Protein AF-0000000069709602 (afdb_homodimer)

Secondary structure (DSSP, 8-state):
-EEE-HHHHHHHHTT-TTHHHHHHHHHHHTSTTT-EEE-HHHHHHHHHHHHHHS-HHHHHHHHHHHHH-TTEEEPPB-HHHHHHHHHHHHHH-BTTTB---HHHHHHHHHHHHTSS--EEEES-GGGTT-TTSEEEE-/-EEE-HHHHHHHHTT-TTHHHHHHHHHHHSSTTT-EEE-HHHHHHHHHHHHHHS-HHHHHHHHHHHHH-TTEEEPPB-HHHHHHHHHHHHHH-BTTTB---HHHHHHHHHHHHTSS--EEEES-GGGTT-TTSEEEE-

Structure (mmCIF, N/CA/C/O backbone):
data_AF-0000000069709602-model_v1
#
loop_
_entity.id
_entity.type
_entity.pdbx_description
1 polymer 'Ribonuclease VapC'
#
loop_
_atom_site.group_PDB
_atom_site.id
_atom_site.type_symbol
_atom_site.label_atom_id
_atom_site.label_alt_id
_atom_site.label_comp_id
_atom_site.label_asym_id
_atom_site.label_entity_id
_atom_site.label_seq_id
_atom_site.pdbx_PDB_ins_code
_atom_site.Cartn_x
_atom_site.Cartn_y
_atom_site.Cartn_z
_atom_site.occupancy
_atom_site.B_iso_or_equiv
_atom_site.auth_seq_id
_atom_site.auth_comp_id
_atom_site.auth_asym_id
_atom_site.auth_atom_id
_atom_site.pdbx_PDB_model_num
ATOM 1 N N . MET A 1 1 ? 13.305 -18.578 0.197 1 97.25 1 MET A N 1
ATOM 2 C CA . MET A 1 1 ? 11.914 -18.188 0.038 1 97.25 1 MET A CA 1
ATOM 3 C C . MET A 1 1 ? 11.719 -17.375 -1.242 1 97.25 1 MET A C 1
ATOM 5 O O . MET A 1 1 ? 12.664 -16.766 -1.743 1 97.25 1 MET A O 1
ATOM 9 N N . ILE A 1 2 ? 10.516 -17.484 -1.82 1 98.56 2 ILE A N 1
ATOM 10 C CA . ILE A 1 2 ? 10.258 -16.703 -3.021 1 98.56 2 ILE A CA 1
ATOM 11 C C . ILE A 1 2 ? 9.07 -15.781 -2.791 1 98.56 2 ILE A C 1
ATOM 13 O O . ILE A 1 2 ? 8.109 -16.156 -2.105 1 98.56 2 ILE A O 1
ATOM 17 N N . PHE A 1 3 ? 9.227 -14.578 -3.275 1 98.88 3 PHE A N 1
ATOM 18 C CA . PHE A 1 3 ? 8.125 -13.633 -3.217 1 98.88 3 PHE A CA 1
ATOM 19 C C . PHE A 1 3 ? 7.207 -13.797 -4.422 1 98.88 3 PHE A C 1
ATOM 21 O O . PHE A 1 3 ? 7.672 -13.828 -5.562 1 98.88 3 PHE A O 1
ATOM 28 N N . LEU A 1 4 ? 5.934 -13.906 -4.168 1 98.88 4 LEU A N 1
ATOM 29 C CA . LEU A 1 4 ? 4.934 -14.023 -5.223 1 98.88 4 LEU A CA 1
ATOM 30 C C . LEU A 1 4 ? 4.129 -12.734 -5.355 1 98.88 4 LEU A C 1
ATOM 32 O O . LEU A 1 4 ? 3.268 -12.445 -4.523 1 98.88 4 LEU A O 1
ATOM 36 N N . ASP A 1 5 ? 4.379 -12.047 -6.43 1 98.69 5 ASP A N 1
ATOM 37 C CA . ASP A 1 5 ? 3.686 -10.797 -6.734 1 98.69 5 ASP A CA 1
ATOM 38 C C . ASP A 1 5 ? 2.217 -11.047 -7.062 1 98.69 5 ASP A C 1
ATOM 40 O O . ASP A 1 5 ? 1.814 -12.188 -7.301 1 98.69 5 ASP A O 1
ATOM 44 N N . SER A 1 6 ? 1.44 -9.922 -7.035 1 98.81 6 SER A N 1
ATOM 45 C CA . SER A 1 6 ? 0.007 -10.039 -7.281 1 98.81 6 SER A CA 1
ATOM 46 C C . SER A 1 6 ? -0.274 -10.664 -8.648 1 98.81 6 SER A C 1
ATOM 48 O O . SER A 1 6 ? -1.251 -11.391 -8.812 1 98.81 6 SER A O 1
ATOM 50 N N . TRP A 1 7 ? 0.564 -10.414 -9.609 1 98.44 7 TRP A N 1
ATOM 51 C CA . TRP A 1 7 ? 0.382 -10.93 -10.961 1 98.44 7 TRP A CA 1
ATOM 52 C C . TRP A 1 7 ? 0.305 -12.453 -10.961 1 98.44 7 TRP A C 1
ATOM 54 O O . TRP A 1 7 ? -0.545 -13.047 -11.633 1 98.44 7 TRP A O 1
ATOM 64 N N . VAL A 1 8 ? 1.119 -13.117 -10.172 1 98.81 8 VAL A N 1
ATOM 65 C CA . VAL A 1 8 ? 1.18 -14.57 -10.117 1 98.81 8 VAL A CA 1
ATOM 66 C C . VAL A 1 8 ? -0.175 -15.133 -9.688 1 98.81 8 VAL A C 1
ATOM 68 O O . VAL A 1 8 ? -0.698 -16.062 -10.312 1 98.81 8 VAL A O 1
ATOM 71 N N . TRP A 1 9 ? -0.743 -14.531 -8.711 1 98.88 9 TRP A N 1
ATOM 72 C CA . TRP A 1 9 ? -2.014 -14.992 -8.156 1 98.88 9 TRP A CA 1
ATOM 73 C C . TRP A 1 9 ? -3.154 -14.734 -9.141 1 98.88 9 TRP A C 1
ATOM 75 O O . TRP A 1 9 ? -4.02 -15.594 -9.336 1 98.88 9 TRP A O 1
ATOM 85 N N . LEU A 1 10 ? -3.102 -13.57 -9.703 1 98.69 10 LEU A N 1
ATOM 86 C CA . LEU A 1 10 ? -4.16 -13.219 -10.641 1 98.69 10 LEU A CA 1
ATOM 87 C C . LEU A 1 10 ? -4.102 -14.102 -11.891 1 98.69 10 LEU A C 1
ATOM 89 O O . LEU A 1 10 ? -5.137 -14.469 -12.445 1 98.69 10 LEU A O 1
ATOM 93 N N . GLU A 1 11 ? -2.842 -14.398 -12.289 1 98.25 11 GLU A N 1
ATOM 94 C CA . GLU A 1 11 ? -2.662 -15.305 -13.422 1 98.25 11 GLU A CA 1
ATOM 95 C C . GLU A 1 11 ? -3.273 -16.672 -13.141 1 98.25 11 GLU A C 1
ATOM 97 O O . GLU A 1 11 ? -3.924 -17.266 -14.008 1 98.25 11 GLU A O 1
ATOM 102 N N . PHE A 1 12 ? -3.104 -17.141 -11.961 1 98.25 12 PHE A N 1
ATOM 103 C CA . PHE A 1 12 ? -3.633 -18.438 -11.547 1 98.25 12 PHE A CA 1
ATOM 104 C C . PHE A 1 12 ? -5.148 -18.375 -11.414 1 98.25 12 PHE A C 1
ATOM 106 O O . PHE A 1 12 ? -5.855 -19.234 -11.961 1 98.25 12 PHE A O 1
ATOM 113 N N . VAL A 1 13 ? -5.703 -17.359 -10.727 1 98.25 13 VAL A N 1
ATOM 114 C CA . VAL A 1 13 ? -7.113 -17.25 -10.375 1 98.25 13 VAL A CA 1
ATOM 115 C C . VAL A 1 13 ? -7.949 -17.078 -11.641 1 98.25 13 VAL A C 1
ATOM 117 O O . VAL A 1 13 ? -9.039 -17.656 -11.75 1 98.25 13 VAL A O 1
ATOM 120 N N . PHE A 1 14 ? -7.367 -16.344 -12.625 1 98 14 PHE A N 1
ATOM 121 C CA . PHE A 1 14 ? -8.164 -16 -13.797 1 98 14 PHE A CA 1
ATOM 122 C C . PHE A 1 14 ? -7.773 -16.875 -14.984 1 98 14 PHE A C 1
ATOM 124 O O . PHE A 1 14 ? -8.188 -16.609 -16.109 1 98 14 PHE A O 1
ATOM 131 N N . SER A 1 15 ? -6.965 -17.906 -14.766 1 96.56 15 SER A N 1
ATOM 132 C CA . SER A 1 15 ? -6.535 -18.828 -15.82 1 96.56 15 SER A CA 1
ATOM 133 C C . SER A 1 15 ? -5.953 -18.062 -17 1 96.56 15 SER A C 1
ATOM 135 O O . SER A 1 15 ? -6.395 -18.25 -18.141 1 96.56 15 SER A O 1
ATOM 137 N N . GLY A 1 16 ? -5.016 -17.219 -16.672 1 96.06 16 GLY A N 1
ATOM 138 C CA . GLY A 1 16 ? -4.348 -16.469 -17.719 1 96.06 16 GLY A CA 1
ATOM 139 C C . GLY A 1 16 ? -3.438 -17.328 -18.578 1 96.06 16 GLY A C 1
ATOM 140 O O . GLY A 1 16 ? -3.379 -18.547 -18.422 1 96.06 16 GLY A O 1
ATOM 141 N N . ASP A 1 17 ? -2.73 -16.719 -19.531 1 96.25 17 ASP A N 1
ATOM 142 C CA . ASP A 1 17 ? -1.891 -17.406 -20.516 1 96.25 17 ASP A CA 1
ATOM 143 C C . ASP A 1 17 ? -0.792 -18.219 -19.828 1 96.25 17 ASP A C 1
ATOM 145 O O . ASP A 1 17 ? -0.356 -19.25 -20.344 1 96.25 17 ASP A O 1
ATOM 149 N N . ASN A 1 18 ? -0.378 -17.75 -18.609 1 97 18 ASN A N 1
ATOM 150 C CA . ASN A 1 18 ? 0.699 -18.406 -17.875 1 97 18 ASN A CA 1
ATOM 151 C C . ASN A 1 18 ? 0.177 -19.109 -16.641 1 97 18 ASN A C 1
ATOM 153 O O . ASN A 1 18 ? 0.857 -19.156 -15.609 1 97 18 ASN A O 1
ATOM 157 N N . GLU A 1 19 ? -0.998 -19.531 -16.688 1 97.38 19 GLU A N 1
ATOM 158 C CA . GLU A 1 19 ? -1.634 -20.172 -15.539 1 97.38 19 GLU A CA 1
ATOM 159 C C . GLU A 1 19 ? -0.791 -21.328 -15.008 1 97.38 19 GLU A C 1
ATOM 161 O O . GLU A 1 19 ? -0.62 -21.469 -13.797 1 97.38 19 GLU A O 1
ATOM 166 N N . ASN A 1 20 ? -0.295 -22.172 -15.906 1 97.81 20 ASN A N 1
ATOM 167 C CA . ASN A 1 20 ? 0.473 -23.344 -15.492 1 97.81 20 ASN A CA 1
ATOM 168 C C . ASN A 1 20 ? 1.75 -22.953 -14.758 1 97.81 20 ASN A C 1
ATOM 170 O O . ASN A 1 20 ? 2.094 -23.547 -13.734 1 97.81 20 ASN A O 1
ATOM 174 N N . GLU A 1 21 ? 2.424 -22 -15.273 1 97.94 21 GLU A N 1
ATOM 175 C CA . GLU A 1 21 ? 3.633 -21.5 -14.617 1 97.94 21 GLU A CA 1
ATOM 176 C C . GLU A 1 21 ? 3.316 -20.906 -13.25 1 97.94 21 GLU A C 1
ATOM 178 O O . GLU A 1 21 ? 4.035 -21.141 -12.281 1 97.94 21 GLU A O 1
ATOM 183 N N . ALA A 1 22 ? 2.287 -20.156 -13.188 1 98.5 22 ALA A N 1
ATOM 184 C CA . ALA A 1 22 ? 1.865 -19.547 -11.922 1 98.5 22 ALA A CA 1
ATOM 185 C C . ALA A 1 22 ? 1.518 -20.609 -10.891 1 98.5 22 ALA A C 1
ATOM 187 O O . ALA A 1 22 ? 1.931 -20.531 -9.734 1 98.5 22 ALA A O 1
ATOM 188 N N . LYS A 1 23 ? 0.794 -21.609 -11.344 1 98.31 23 LYS A N 1
ATOM 189 C CA . LYS A 1 23 ? 0.4 -22.719 -10.461 1 98.31 23 LYS A CA 1
ATOM 190 C C . LYS A 1 23 ? 1.623 -23.438 -9.914 1 98.31 23 LYS A C 1
ATOM 192 O O . LYS A 1 23 ? 1.708 -23.703 -8.711 1 98.31 23 LYS A O 1
ATOM 197 N N . LEU A 1 24 ? 2.504 -23.719 -10.742 1 98.38 24 LEU A N 1
ATOM 198 C CA . LEU A 1 24 ? 3.711 -24.438 -10.336 1 98.38 24 LEU A CA 1
ATOM 199 C C . LEU A 1 24 ? 4.523 -23.609 -9.352 1 98.38 24 LEU A C 1
ATOM 201 O O . LEU A 1 24 ? 5.113 -24.156 -8.414 1 98.38 24 LEU A O 1
ATOM 205 N N . LEU A 1 25 ? 4.566 -22.328 -9.562 1 98.62 25 LEU A N 1
ATOM 206 C CA . LEU A 1 25 ? 5.285 -21.422 -8.672 1 98.62 25 LEU A CA 1
ATOM 207 C C . LEU A 1 25 ? 4.645 -21.391 -7.289 1 98.62 25 LEU A C 1
ATOM 209 O O . LEU A 1 25 ? 5.348 -21.422 -6.277 1 98.62 25 LEU A O 1
ATOM 213 N N . ILE A 1 26 ? 3.352 -21.328 -7.238 1 98.81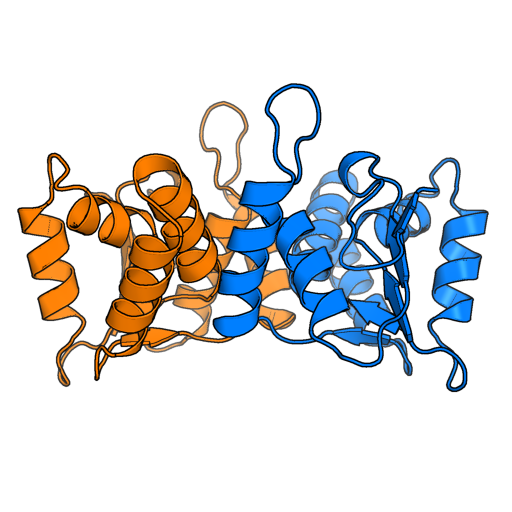 26 ILE A N 1
ATOM 214 C CA . ILE A 1 26 ? 2.611 -21.297 -5.98 1 98.81 26 ILE A CA 1
ATOM 215 C C . ILE A 1 26 ? 2.812 -22.625 -5.238 1 98.81 26 ILE A C 1
ATOM 217 O O . ILE A 1 26 ? 3.035 -22.625 -4.023 1 98.81 26 ILE A O 1
ATOM 221 N N . GLU A 1 27 ? 2.773 -23.656 -6.004 1 98.62 27 GLU A N 1
ATOM 222 C CA . GLU A 1 27 ? 3 -24.969 -5.414 1 98.62 27 GLU A CA 1
ATOM 223 C C . GLU A 1 27 ? 4.414 -25.094 -4.848 1 98.62 27 GLU A C 1
ATOM 225 O O . GLU A 1 27 ? 4.605 -25.625 -3.754 1 98.62 27 GLU A O 1
ATOM 230 N N . ARG A 1 28 ? 5.305 -24.594 -5.617 1 98.5 28 ARG A N 1
ATOM 231 C CA . ARG A 1 28 ? 6.691 -24.594 -5.168 1 98.5 28 ARG A CA 1
ATOM 232 C C . ARG A 1 28 ? 6.859 -23.766 -3.902 1 98.5 28 ARG A C 1
ATOM 234 O O . ARG A 1 28 ? 7.535 -24.188 -2.959 1 98.5 28 ARG A O 1
ATOM 241 N N . ALA A 1 29 ? 6.285 -22.625 -3.861 1 98.75 29 ALA A N 1
ATOM 242 C CA . ALA A 1 29 ? 6.367 -21.703 -2.725 1 98.75 29 ALA A CA 1
ATOM 243 C C . ALA A 1 29 ? 5.758 -22.328 -1.474 1 98.75 29 ALA A C 1
ATOM 245 O O . ALA A 1 29 ? 6.207 -22.078 -0.356 1 98.75 29 ALA A O 1
ATOM 246 N N . ASN A 1 30 ? 4.695 -23.156 -1.734 1 98.75 30 ASN A N 1
ATOM 247 C CA . ASN A 1 30 ? 3.98 -23.75 -0.607 1 98.75 30 ASN A CA 1
ATOM 248 C C . ASN A 1 30 ? 4.613 -25.062 -0.172 1 98.75 30 ASN A C 1
ATOM 250 O O . ASN A 1 30 ? 3.924 -26.078 -0.062 1 98.75 30 ASN A O 1
ATOM 254 N N . THR A 1 31 ? 5.836 -25.094 -0.015 1 98.56 31 THR A N 1
ATOM 255 C CA . THR A 1 31 ? 6.578 -26.219 0.54 1 98.56 31 THR A CA 1
ATOM 256 C C . THR A 1 31 ? 7.48 -25.766 1.684 1 98.56 31 THR A C 1
ATOM 258 O O . THR A 1 31 ? 7.941 -24.625 1.701 1 98.56 31 THR A O 1
ATOM 261 N N . ALA A 1 32 ? 7.734 -26.656 2.551 1 97.31 32 ALA A N 1
ATOM 262 C CA . ALA A 1 32 ? 8.609 -26.359 3.68 1 97.31 32 ALA A CA 1
ATOM 263 C C . ALA A 1 32 ? 10.023 -26.016 3.205 1 97.31 32 ALA A C 1
ATOM 265 O O . ALA A 1 32 ? 10.703 -25.188 3.816 1 97.31 32 ALA A O 1
ATOM 266 N N . GLY A 1 33 ? 10.422 -26.656 2.139 1 96.81 33 GLY A N 1
ATOM 267 C CA . GLY A 1 33 ? 11.766 -26.453 1.616 1 96.81 33 GLY A CA 1
ATOM 268 C C . GLY A 1 33 ? 11.969 -25.109 0.967 1 96.81 33 GLY A C 1
ATOM 269 O O . GLY A 1 33 ? 13.055 -24.531 1.049 1 96.81 33 GLY A O 1
ATOM 270 N N . GLU A 1 34 ? 11.07 -24.469 0.278 1 97.94 34 GLU A N 1
ATOM 271 C CA . GLU A 1 34 ? 11.172 -23.203 -0.429 1 97.94 34 GLU A CA 1
ATOM 272 C C . GLU A 1 34 ? 10.539 -22.062 0.376 1 97.94 34 GLU A C 1
ATOM 274 O O . GLU A 1 34 ? 11.242 -21.234 0.96 1 97.94 34 GLU A O 1
ATOM 279 N N . GLY A 1 35 ? 9.242 -22.141 0.628 1 98.5 35 GLY A N 1
ATOM 280 C CA . GLY A 1 35 ? 8.508 -21.078 1.304 1 98.5 35 GLY A CA 1
ATOM 281 C C . GLY A 1 35 ? 8.109 -19.953 0.379 1 98.5 35 GLY A C 1
ATOM 282 O O . GLY A 1 35 ? 8.805 -19.672 -0.602 1 98.5 35 GLY A O 1
ATOM 283 N N . GLY A 1 36 ? 7.035 -19.344 0.685 1 98.81 36 GLY A N 1
ATOM 284 C CA . GLY A 1 36 ? 6.551 -18.203 -0.069 1 98.81 36 GLY A CA 1
ATOM 285 C C . GLY A 1 36 ? 6.336 -16.969 0.79 1 98.81 36 GLY A C 1
ATOM 286 O O . GLY A 1 36 ? 6.129 -17.078 2 1 98.81 36 GLY A O 1
ATOM 287 N N . LEU A 1 37 ? 6.48 -15.875 0.147 1 98.88 37 LEU A N 1
ATOM 288 C CA . LEU A 1 37 ? 6.281 -14.57 0.78 1 98.88 37 LEU A CA 1
ATOM 289 C C . LEU A 1 37 ? 5.355 -13.695 -0.056 1 98.88 37 LEU A C 1
ATOM 291 O O . LEU A 1 37 ? 5.457 -13.68 -1.285 1 98.88 37 LEU A O 1
ATOM 295 N N . ILE A 1 38 ? 4.477 -13.07 0.608 1 98.94 38 ILE A N 1
ATOM 296 C CA . ILE A 1 38 ? 3.709 -11.992 -0.004 1 98.94 38 ILE A CA 1
ATOM 297 C C . ILE A 1 38 ? 3.656 -10.797 0.943 1 98.94 38 ILE A C 1
ATOM 299 O O . ILE A 1 38 ? 4.297 -10.805 1.998 1 98.94 38 ILE A O 1
ATOM 303 N N . ALA A 1 39 ? 3.029 -9.742 0.481 1 98.88 39 ALA A N 1
ATOM 304 C CA . ALA A 1 39 ? 2.713 -8.562 1.283 1 98.88 39 ALA A CA 1
ATOM 305 C C . ALA A 1 39 ? 1.208 -8.305 1.315 1 98.88 39 ALA A C 1
ATOM 307 O O . ALA A 1 39 ? 0.479 -8.75 0.423 1 98.88 39 ALA A O 1
ATOM 308 N N . PRO A 1 40 ? 0.721 -7.613 2.342 1 98.94 40 PRO A N 1
ATOM 309 C CA . PRO A 1 40 ? -0.708 -7.293 2.389 1 98.94 40 PRO A CA 1
ATOM 310 C C . PRO A 1 40 ? -1.192 -6.566 1.136 1 98.94 40 PRO A C 1
ATOM 312 O O . PRO A 1 40 ? -2.352 -6.715 0.742 1 98.94 40 PRO A O 1
ATOM 315 N N . THR A 1 41 ? -0.293 -5.852 0.468 1 98.94 41 THR A N 1
ATOM 316 C CA . THR A 1 41 ? -0.692 -5.148 -0.746 1 98.94 41 THR A CA 1
ATOM 317 C C . THR A 1 41 ? -1.012 -6.137 -1.863 1 98.94 41 THR A C 1
ATOM 319 O O . THR A 1 41 ? -1.801 -5.836 -2.762 1 98.94 41 THR A O 1
ATOM 322 N N . VAL A 1 42 ? -0.424 -7.324 -1.843 1 98.94 42 VAL A N 1
ATOM 323 C CA . VAL A 1 42 ? -0.81 -8.383 -2.773 1 98.94 42 VAL A CA 1
ATOM 324 C C . VAL A 1 42 ? -2.258 -8.789 -2.518 1 98.94 42 VAL A C 1
ATOM 326 O O . VAL A 1 42 ? -3.045 -8.93 -3.457 1 98.94 42 VAL A O 1
ATOM 329 N N . ILE A 1 43 ? -2.602 -8.898 -1.251 1 98.94 43 ILE A N 1
ATOM 330 C CA . ILE A 1 43 ? -3.957 -9.258 -0.853 1 98.94 43 ILE A CA 1
ATOM 331 C C . ILE A 1 43 ? -4.941 -8.195 -1.338 1 98.94 43 ILE A C 1
ATOM 333 O O . ILE A 1 43 ? -5.996 -8.523 -1.885 1 98.94 43 ILE A O 1
ATOM 337 N N . ALA A 1 44 ? -4.602 -6.941 -1.165 1 98.94 44 ALA A N 1
ATOM 338 C CA . ALA A 1 44 ? -5.465 -5.844 -1.602 1 98.94 44 ALA A CA 1
ATOM 339 C C . ALA A 1 44 ? -5.703 -5.902 -3.109 1 98.94 44 ALA A C 1
ATOM 341 O O . ALA A 1 44 ? -6.84 -5.797 -3.568 1 98.94 44 ALA A O 1
ATOM 342 N N . GLU A 1 45 ? -4.652 -6.09 -3.857 1 98.88 45 GLU A N 1
ATOM 343 C CA . GLU A 1 45 ? -4.73 -6.094 -5.316 1 98.88 45 GLU A CA 1
ATOM 344 C C . GLU A 1 45 ? -5.539 -7.289 -5.82 1 98.88 45 GLU A C 1
A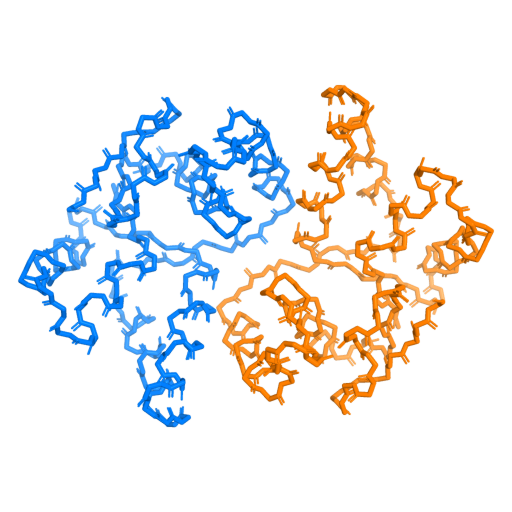TOM 346 O O . GLU A 1 45 ? -6.43 -7.133 -6.66 1 98.88 45 GLU A O 1
ATOM 351 N N . VAL A 1 46 ? -5.262 -8.453 -5.312 1 98.94 46 VAL A N 1
ATOM 352 C CA . VAL A 1 46 ? -5.938 -9.672 -5.75 1 98.94 46 VAL A CA 1
ATOM 353 C C . VAL A 1 46 ? -7.418 -9.602 -5.387 1 98.94 46 VAL A C 1
ATOM 355 O O . VAL A 1 46 ? -8.281 -9.883 -6.219 1 98.94 46 VAL A O 1
ATOM 358 N N . SER A 1 47 ? -7.691 -9.164 -4.145 1 98.94 47 SER A N 1
ATOM 359 C CA . SER A 1 47 ? -9.078 -9.055 -3.697 1 98.94 47 SER A CA 1
ATOM 360 C C . SER A 1 47 ? -9.867 -8.086 -4.574 1 98.94 47 SER A C 1
ATOM 362 O O . SER A 1 47 ? -10.984 -8.398 -4.996 1 98.94 47 SER A O 1
ATOM 364 N N . TYR A 1 48 ? -9.312 -6.973 -4.906 1 98.94 48 TYR A N 1
ATOM 365 C CA . TYR A 1 48 ? -9.969 -5.949 -5.707 1 98.94 48 TYR A CA 1
ATOM 366 C C . TYR A 1 48 ? -10.266 -6.461 -7.113 1 98.94 48 TYR A C 1
ATOM 368 O O . TYR A 1 48 ? -11.375 -6.312 -7.617 1 98.94 48 TYR A O 1
ATOM 376 N N . ARG A 1 49 ? -9.266 -7.094 -7.691 1 98.81 49 ARG A N 1
ATOM 377 C CA . ARG A 1 49 ? -9.406 -7.559 -9.07 1 98.81 49 ARG A CA 1
ATOM 378 C C . ARG A 1 49 ? -10.43 -8.68 -9.172 1 98.81 49 ARG A C 1
ATOM 380 O O . ARG A 1 49 ? -11.227 -8.719 -10.109 1 98.81 49 ARG A O 1
ATOM 387 N N . VAL A 1 50 ? -10.367 -9.578 -8.227 1 98.88 50 VAL A N 1
ATOM 388 C CA . VAL A 1 50 ? -11.328 -10.68 -8.219 1 98.88 50 VAL A CA 1
ATOM 389 C C . VAL A 1 50 ? -12.742 -10.133 -8.008 1 98.88 50 VAL A C 1
ATOM 391 O O . VAL A 1 50 ? -13.688 -10.602 -8.641 1 98.88 50 VAL A O 1
ATOM 394 N N . ARG A 1 51 ? -12.812 -9.133 -7.137 1 98.75 51 ARG A N 1
ATOM 395 C CA . ARG A 1 51 ? -14.109 -8.523 -6.891 1 98.75 51 ARG A CA 1
ATOM 396 C C . ARG A 1 51 ? -14.672 -7.895 -8.164 1 98.75 51 ARG A C 1
ATOM 398 O O . ARG A 1 51 ? -15.875 -7.973 -8.422 1 98.75 51 ARG A O 1
ATOM 405 N N . ILE A 1 52 ? -13.844 -7.246 -8.953 1 98.38 52 ILE A N 1
ATOM 406 C CA . ILE A 1 52 ? -14.234 -6.578 -10.188 1 98.38 52 ILE A CA 1
ATOM 407 C C . ILE A 1 52 ? -14.703 -7.613 -11.211 1 98.38 52 ILE A C 1
ATOM 409 O O . ILE A 1 52 ? -15.719 -7.414 -11.883 1 98.38 52 ILE A O 1
ATOM 413 N N . VAL A 1 53 ? -14.031 -8.734 -11.344 1 98.44 53 VAL A N 1
ATOM 414 C CA . VAL A 1 53 ? -14.25 -9.695 -12.414 1 98.44 53 VAL A CA 1
ATOM 415 C C . VAL A 1 53 ? -15.344 -10.68 -12.008 1 98.44 53 VAL A C 1
ATOM 417 O O . VAL A 1 53 ? -16.109 -11.148 -12.852 1 98.44 53 VAL A O 1
ATOM 420 N N . GLU A 1 54 ? -15.383 -10.992 -10.727 1 98 54 GLU A N 1
ATOM 421 C CA . GLU A 1 54 ? -16.359 -11.938 -10.203 1 98 54 GLU A CA 1
ATOM 422 C C . GLU A 1 54 ? -17.328 -11.258 -9.242 1 98 54 GLU A C 1
ATOM 424 O O . GLU A 1 54 ? -18.016 -10.312 -9.617 1 98 54 GLU A O 1
ATOM 429 N N . ASP A 1 55 ? -17.281 -11.734 -7.895 1 98.06 55 ASP A N 1
ATOM 430 C CA . ASP A 1 55 ? -18.156 -11.125 -6.895 1 98.06 55 ASP A CA 1
ATOM 431 C C . ASP A 1 55 ? -17.469 -11.078 -5.527 1 98.06 55 ASP A C 1
ATOM 433 O O . ASP A 1 55 ? -16.328 -11.492 -5.387 1 98.06 55 ASP A O 1
ATOM 437 N N . ARG A 1 56 ? -18.156 -10.469 -4.57 1 98.19 56 ARG A N 1
ATOM 438 C CA . ARG A 1 56 ? -17.609 -10.242 -3.238 1 98.19 56 ARG A CA 1
ATOM 439 C C . ARG A 1 56 ? -17.266 -11.562 -2.553 1 98.19 56 ARG A C 1
ATOM 441 O O . ARG A 1 56 ? -16.234 -11.68 -1.906 1 98.19 56 ARG A O 1
ATOM 448 N N . GLU A 1 57 ? -18.125 -12.508 -2.672 1 98.56 57 GLU A N 1
ATOM 449 C CA . GLU A 1 57 ? -17.922 -13.797 -2.016 1 98.56 57 GLU A CA 1
ATOM 450 C C . GLU A 1 57 ? -16.703 -14.531 -2.594 1 98.56 57 GLU A C 1
ATOM 452 O O . GLU A 1 57 ? -15.922 -15.117 -1.854 1 98.56 57 GLU A O 1
ATOM 457 N N . THR A 1 58 ? -16.547 -14.5 -3.916 1 98.69 58 THR A N 1
ATOM 458 C CA . THR A 1 58 ? -15.391 -15.125 -4.562 1 98.69 58 THR A CA 1
ATOM 459 C C . THR A 1 58 ? -14.102 -14.43 -4.137 1 98.69 58 THR A C 1
ATOM 461 O O . THR A 1 58 ? -13.07 -15.086 -3.945 1 98.69 58 THR A O 1
ATOM 464 N N . ALA A 1 59 ? -14.156 -13.094 -4.035 1 98.88 59 ALA A N 1
ATOM 465 C CA . ALA A 1 59 ? -12.984 -12.352 -3.57 1 98.88 59 ALA A CA 1
ATOM 466 C C . ALA A 1 59 ? -12.586 -12.781 -2.158 1 98.88 59 ALA A C 1
ATOM 468 O O . ALA A 1 59 ? -11.414 -13.031 -1.888 1 98.88 59 ALA A O 1
ATOM 469 N N . LYS A 1 60 ? -13.555 -12.883 -1.276 1 98.69 60 LYS A N 1
ATOM 470 C CA . LYS A 1 60 ? -13.312 -13.297 0.102 1 98.69 60 LYS A CA 1
ATOM 471 C C . LYS A 1 60 ? -12.727 -14.703 0.159 1 98.69 60 LYS A C 1
ATOM 473 O O . LYS A 1 60 ? -11.805 -14.969 0.93 1 98.69 60 LYS A O 1
ATOM 478 N N . GLU A 1 61 ? -13.273 -15.57 -0.628 1 98.69 61 GLU A N 1
ATOM 479 C CA . GLU A 1 61 ? -12.789 -16.953 -0.674 1 98.69 61 GLU A CA 1
ATOM 480 C C . GLU A 1 61 ? -11.367 -17.016 -1.219 1 98.69 61 GLU A C 1
ATOM 482 O O . GLU A 1 61 ? -10.562 -17.828 -0.762 1 98.69 61 GLU A O 1
ATOM 487 N N . THR A 1 62 ? -11.125 -16.234 -2.223 1 98.81 62 THR A N 1
ATOM 488 C CA . THR A 1 62 ? -9.789 -16.188 -2.805 1 98.81 62 THR A CA 1
ATOM 489 C C . THR A 1 62 ? -8.766 -15.734 -1.767 1 98.81 62 THR A C 1
ATOM 491 O O . THR A 1 62 ? -7.707 -16.359 -1.624 1 98.81 62 THR A O 1
ATOM 494 N N . VAL A 1 63 ? -9.055 -14.672 -1.031 1 98.81 63 VAL A N 1
ATOM 495 C CA . VAL A 1 63 ? -8.164 -14.164 0.005 1 98.81 63 VAL A CA 1
ATOM 496 C C . VAL A 1 63 ? -7.965 -15.227 1.085 1 98.81 63 VAL A C 1
ATOM 498 O O . VAL A 1 63 ? -6.844 -15.453 1.54 1 98.81 63 VAL A O 1
ATOM 501 N N . ARG A 1 64 ? -9.016 -15.883 1.485 1 98.62 64 ARG A N 1
ATOM 502 C CA . ARG A 1 64 ? -8.922 -16.953 2.475 1 98.62 64 ARG A CA 1
ATOM 503 C C . ARG A 1 64 ? -8.016 -18.078 1.987 1 98.62 64 ARG A C 1
ATOM 505 O O . ARG A 1 64 ? -7.188 -18.578 2.746 1 98.62 64 ARG A O 1
ATOM 512 N N . ALA A 1 65 ? -8.172 -18.484 0.791 1 98.56 65 ALA A N 1
ATOM 513 C CA . ALA A 1 65 ? -7.375 -19.547 0.209 1 98.56 65 ALA A CA 1
ATOM 514 C C . ALA A 1 65 ? -5.891 -19.203 0.216 1 98.56 65 ALA A C 1
ATOM 516 O O . ALA A 1 65 ? -5.051 -20.031 0.55 1 98.56 65 ALA A O 1
ATOM 517 N N . ILE A 1 66 ? -5.602 -17.938 -0.15 1 98.75 66 ILE A N 1
ATOM 518 C CA . ILE A 1 66 ? -4.215 -17.484 -0.166 1 98.75 66 ILE A CA 1
ATOM 519 C C . ILE A 1 66 ? -3.631 -17.562 1.242 1 98.75 66 ILE A C 1
ATOM 521 O O . ILE A 1 66 ? -2.498 -18.016 1.427 1 98.75 66 ILE A O 1
ATOM 525 N N . ARG A 1 67 ? -4.422 -17.188 2.193 1 98.06 67 ARG A N 1
ATOM 526 C CA . ARG A 1 67 ? -3.955 -17.109 3.572 1 98.06 67 ARG A CA 1
ATOM 527 C C . ARG A 1 67 ? -3.861 -18.5 4.191 1 98.06 67 ARG A C 1
ATOM 529 O O . ARG A 1 67 ? -3.211 -18.688 5.223 1 98.06 67 ARG A O 1
ATOM 536 N N . ASP A 1 68 ? -4.469 -19.469 3.576 1 97.69 68 ASP A N 1
ATOM 537 C CA . ASP A 1 68 ? -4.547 -20.812 4.133 1 97.69 68 ASP A CA 1
ATOM 538 C C . ASP A 1 68 ? -3.318 -21.641 3.742 1 97.69 68 ASP A C 1
ATOM 540 O O . ASP A 1 68 ? -3.098 -22.719 4.281 1 97.69 68 ASP A O 1
ATOM 544 N N . PHE A 1 69 ? -2.555 -21.141 2.758 1 98.5 69 PHE A N 1
ATOM 545 C CA . PHE A 1 69 ? -1.341 -21.859 2.4 1 98.5 69 PHE A CA 1
ATOM 546 C C . PHE A 1 69 ? -0.404 -21.969 3.598 1 98.5 69 PHE A C 1
ATOM 548 O O . PHE A 1 69 ? -0.102 -20.969 4.25 1 98.5 69 PHE A O 1
ATOM 555 N N . GLN A 1 70 ? 0.083 -23.047 3.82 1 98.31 70 GLN A N 1
ATOM 556 C CA . GLN A 1 70 ? 0.825 -23.375 5.035 1 98.31 70 GLN A CA 1
ATOM 557 C C . GLN A 1 70 ? 2.209 -22.734 5.02 1 98.31 70 GLN A C 1
ATOM 559 O O . GLN A 1 70 ? 2.738 -22.359 6.07 1 98.31 70 GLN A O 1
ATOM 564 N N . HIS A 1 71 ? 2.783 -22.641 3.848 1 98.56 71 HIS A N 1
ATOM 565 C CA . HIS A 1 71 ? 4.184 -22.234 3.797 1 98.56 71 HIS A CA 1
ATOM 566 C C . HIS A 1 71 ? 4.352 -20.906 3.057 1 98.56 71 HIS A C 1
ATOM 568 O O . HIS A 1 71 ? 5.453 -20.578 2.609 1 98.56 71 HIS A O 1
ATOM 574 N N . ILE A 1 72 ? 3.273 -20.188 2.855 1 98.75 72 ILE A N 1
ATOM 575 C CA . ILE A 1 72 ? 3.309 -18.844 2.291 1 98.75 72 ILE A CA 1
ATOM 576 C C . ILE A 1 72 ? 2.877 -17.828 3.346 1 98.75 72 ILE A C 1
ATOM 578 O O . ILE A 1 72 ? 1.762 -17.891 3.869 1 98.75 72 ILE A O 1
ATOM 582 N N . GLU A 1 73 ? 3.707 -16.938 3.646 1 98.19 73 GLU A N 1
ATOM 583 C CA . GLU A 1 73 ? 3.412 -15.984 4.711 1 98.19 73 GLU A CA 1
ATOM 584 C C . GLU A 1 73 ? 3.268 -14.57 4.16 1 98.19 73 GLU A C 1
ATOM 586 O O . GLU A 1 73 ? 3.902 -14.219 3.162 1 98.19 73 GLU A O 1
ATOM 591 N N . SER A 1 74 ? 2.467 -13.805 4.762 1 98.75 74 SER A N 1
ATOM 592 C CA . SER A 1 74 ? 2.318 -12.383 4.465 1 98.75 74 SER A CA 1
ATOM 593 C C . SER A 1 74 ? 3.035 -11.523 5.5 1 98.75 74 SER A C 1
ATOM 595 O O . SER A 1 74 ? 2.686 -11.547 6.684 1 98.75 74 SER A O 1
ATOM 597 N N . MET A 1 75 ? 4.008 -10.805 5.066 1 98.69 75 MET A N 1
ATOM 598 C CA . MET A 1 75 ? 4.758 -9.953 5.977 1 98.69 75 MET A CA 1
ATOM 599 C C . MET A 1 75 ? 4.074 -8.594 6.133 1 98.69 75 MET A C 1
ATOM 601 O O . MET A 1 75 ? 3.863 -7.883 5.148 1 98.69 75 MET A O 1
ATOM 605 N N . PRO A 1 76 ? 3.732 -8.211 7.383 1 98.88 76 PRO A N 1
ATOM 606 C CA . PRO A 1 76 ? 3.105 -6.902 7.594 1 98.88 76 PRO A CA 1
ATOM 607 C C . PRO A 1 76 ? 3.959 -5.746 7.078 1 98.88 76 PRO A C 1
ATOM 609 O O . PRO A 1 76 ? 5.191 -5.809 7.137 1 98.88 76 PRO A O 1
ATOM 612 N N . LEU A 1 77 ? 3.301 -4.734 6.598 1 98.94 77 LEU A N 1
ATOM 613 C CA . LEU A 1 77 ? 4 -3.531 6.164 1 98.94 77 LEU A CA 1
ATOM 614 C C . LEU A 1 77 ? 4.199 -2.568 7.332 1 98.94 77 LEU A C 1
ATOM 616 O O . LEU A 1 77 ? 3.225 -2.104 7.93 1 98.94 77 LEU A O 1
ATOM 620 N N . ILE A 1 78 ? 5.43 -2.252 7.613 1 98.88 78 ILE A N 1
ATOM 621 C CA . ILE A 1 78 ? 5.777 -1.282 8.648 1 98.88 78 ILE A CA 1
ATOM 622 C C . ILE A 1 78 ? 6.516 -0.101 8.016 1 98.88 78 ILE A C 1
ATOM 624 O O . ILE A 1 78 ? 6.84 -0.126 6.828 1 98.88 78 ILE A O 1
ATOM 628 N N . ASP A 1 79 ? 6.797 0.862 8.812 1 98.81 79 ASP A N 1
ATOM 629 C CA . ASP A 1 79 ? 7.305 2.131 8.297 1 98.81 79 ASP A CA 1
ATOM 630 C C . ASP A 1 79 ? 8.656 1.946 7.617 1 98.81 79 ASP A C 1
ATOM 632 O O . ASP A 1 79 ? 8.93 2.562 6.586 1 98.81 79 ASP A O 1
ATOM 636 N N . ASP A 1 80 ? 9.477 1.084 8.18 1 98.62 80 ASP A N 1
ATOM 637 C CA . ASP A 1 80 ? 10.812 0.899 7.625 1 98.62 80 ASP A CA 1
ATOM 638 C C . ASP A 1 80 ? 10.742 0.297 6.223 1 98.62 80 ASP A C 1
ATOM 640 O O . ASP A 1 80 ? 11.492 0.698 5.332 1 98.62 80 ASP A O 1
ATOM 644 N N . ILE A 1 81 ? 9.883 -0.604 6.039 1 98.88 81 ILE A N 1
ATOM 645 C CA . ILE A 1 81 ? 9.711 -1.214 4.727 1 98.88 81 ILE A CA 1
ATOM 646 C C . ILE A 1 81 ? 9.117 -0.192 3.758 1 98.88 81 ILE A C 1
ATOM 648 O O . ILE A 1 81 ? 9.539 -0.105 2.602 1 98.88 81 ILE A O 1
ATOM 652 N N . ALA A 1 82 ? 8.156 0.609 4.242 1 98.94 82 ALA A N 1
ATOM 653 C CA . ALA A 1 82 ? 7.5 1.623 3.42 1 98.94 82 ALA A CA 1
ATOM 654 C C . ALA A 1 82 ? 8.5 2.688 2.969 1 98.94 82 ALA A C 1
ATOM 656 O O . ALA A 1 82 ? 8.477 3.111 1.811 1 98.94 82 ALA A O 1
ATOM 657 N N . ALA A 1 83 ? 9.359 3.066 3.891 1 98.88 83 ALA A N 1
ATOM 658 C CA . ALA A 1 83 ? 10.383 4.051 3.543 1 98.88 83 ALA A CA 1
ATOM 659 C C . ALA A 1 83 ? 11.359 3.486 2.512 1 98.88 83 ALA A C 1
ATOM 661 O O . ALA A 1 83 ? 11.758 4.188 1.581 1 98.88 83 ALA A O 1
ATOM 662 N N . TYR A 1 84 ? 11.727 2.27 2.697 1 98.75 84 TYR A N 1
ATOM 663 C CA . TYR A 1 84 ? 12.617 1.634 1.733 1 98.75 84 TYR A CA 1
ATOM 664 C C . TYR A 1 84 ? 11.938 1.492 0.375 1 98.75 84 TYR A C 1
ATOM 666 O O . TYR A 1 84 ? 12.586 1.638 -0.665 1 98.75 84 TYR A O 1
ATOM 674 N N . ALA A 1 85 ? 10.656 1.21 0.362 1 98.88 85 ALA A N 1
ATOM 675 C CA . ALA A 1 85 ? 9.891 1.15 -0.882 1 98.88 85 ALA A CA 1
ATOM 676 C C . ALA A 1 85 ? 9.961 2.479 -1.63 1 98.88 85 ALA A C 1
ATOM 678 O O . ALA A 1 85 ? 10.047 2.504 -2.859 1 98.88 85 ALA A O 1
ATOM 679 N N . ALA A 1 86 ? 9.859 3.543 -0.885 1 98.88 86 ALA A N 1
ATOM 680 C CA . ALA A 1 86 ? 9.969 4.863 -1.499 1 98.88 86 ALA A CA 1
ATOM 681 C C . ALA A 1 86 ? 11.32 5.043 -2.184 1 98.88 86 ALA A C 1
ATOM 683 O O . ALA A 1 86 ? 11.398 5.602 -3.279 1 98.88 86 ALA A O 1
ATOM 684 N N . ASP A 1 87 ? 12.383 4.523 -1.567 1 98.62 87 ASP A N 1
ATOM 685 C CA . ASP A 1 87 ? 13.711 4.57 -2.156 1 98.62 87 ASP A CA 1
ATOM 686 C C . ASP A 1 87 ? 13.766 3.781 -3.461 1 98.62 87 ASP A C 1
ATOM 688 O O . ASP A 1 87 ? 14.336 4.246 -4.453 1 98.62 87 ASP A O 1
ATOM 692 N N . LEU A 1 88 ? 13.227 2.635 -3.439 1 98.69 88 LEU A N 1
ATOM 693 C CA . LEU A 1 88 ? 13.219 1.787 -4.629 1 98.69 88 LEU A CA 1
ATOM 694 C C . LEU A 1 88 ? 12.406 2.426 -5.75 1 98.69 88 LEU A C 1
ATOM 696 O O . LEU A 1 88 ? 12.812 2.391 -6.914 1 98.69 88 LEU A O 1
ATOM 700 N N . ARG A 1 89 ? 11.258 2.963 -5.383 1 98.69 89 ARG A N 1
ATOM 701 C CA . ARG A 1 89 ? 10.445 3.604 -6.414 1 98.69 89 ARG A CA 1
ATOM 702 C C . ARG A 1 89 ? 11.188 4.777 -7.043 1 98.69 89 ARG A C 1
ATOM 704 O O . ARG A 1 89 ? 11.133 4.973 -8.258 1 98.69 89 ARG A O 1
ATOM 711 N N . PHE A 1 90 ? 11.82 5.578 -6.234 1 98.56 90 PHE A N 1
ATOM 712 C CA . PHE A 1 90 ? 12.602 6.695 -6.75 1 98.56 90 PHE A CA 1
ATOM 713 C C . PHE A 1 90 ? 13.648 6.211 -7.746 1 98.56 90 PHE A C 1
ATOM 715 O O . PHE A 1 90 ? 13.852 6.836 -8.789 1 98.56 90 PHE A O 1
ATOM 722 N N . LYS A 1 91 ? 14.297 5.105 -7.402 1 98.12 91 LYS A N 1
ATOM 723 C CA . LYS A 1 91 ? 15.391 4.566 -8.203 1 98.12 91 LYS A CA 1
ATOM 724 C C . LYS A 1 91 ? 14.875 3.994 -9.523 1 98.12 91 LYS A C 1
ATOM 726 O O . LYS A 1 91 ? 15.539 4.105 -10.555 1 98.12 91 LYS A O 1
ATOM 731 N N . TYR A 1 92 ? 13.617 3.475 -9.539 1 98.19 92 TYR A N 1
ATOM 732 C CA . TYR A 1 92 ? 13.266 2.607 -10.656 1 98.19 92 TYR A CA 1
ATOM 733 C C . TYR A 1 92 ? 12.062 3.164 -11.414 1 98.19 92 TYR A C 1
ATOM 735 O O . TYR A 1 92 ? 11.758 2.711 -12.523 1 98.19 92 TYR A O 1
ATOM 743 N N . TYR A 1 93 ? 11.344 4.145 -10.859 1 97.94 93 TYR A N 1
ATOM 744 C CA . TYR A 1 93 ? 10.203 4.703 -11.578 1 97.94 93 TYR A CA 1
ATOM 745 C C . TYR A 1 93 ? 10.656 5.715 -12.617 1 97.94 93 TYR A C 1
ATOM 747 O O . TYR A 1 93 ? 11.305 6.707 -12.289 1 97.94 93 TYR A O 1
ATOM 755 N N . GLU A 1 94 ? 10.328 5.449 -13.789 1 96.44 94 GLU A N 1
ATOM 756 C CA . GLU A 1 94 ? 10.523 6.34 -14.93 1 96.44 94 GLU A CA 1
ATOM 757 C C . GLU A 1 94 ? 9.266 6.438 -15.781 1 96.44 94 GLU A C 1
ATOM 759 O O . GLU A 1 94 ? 8.961 5.531 -16.562 1 96.44 94 GLU A O 1
ATOM 764 N N . PRO A 1 95 ? 8.656 7.598 -15.656 1 94.62 95 PRO A N 1
ATOM 765 C CA . PRO A 1 95 ? 7.406 7.746 -16.406 1 94.62 95 PRO A CA 1
ATOM 766 C C . PRO A 1 95 ? 7.562 7.402 -17.891 1 94.62 95 PRO A C 1
ATOM 768 O O . PRO A 1 95 ? 8.477 7.91 -18.547 1 94.62 95 PRO A O 1
ATOM 771 N N . GLY A 1 96 ? 6.719 6.539 -18.344 1 94.94 96 GLY A N 1
ATOM 772 C CA . GLY A 1 96 ? 6.715 6.184 -19.75 1 94.94 96 GLY A CA 1
ATOM 773 C C . GLY A 1 96 ? 7.672 5.055 -20.078 1 94.94 96 GLY A C 1
ATOM 774 O O . GLY A 1 96 ? 7.605 4.473 -21.172 1 94.94 96 GLY A O 1
ATOM 775 N N . GLU A 1 97 ? 8.508 4.723 -19.297 1 94.81 97 GLU A N 1
ATOM 776 C CA . GLU A 1 97 ? 9.516 3.699 -19.547 1 94.81 97 GLU A CA 1
ATOM 777 C C . GLU A 1 97 ? 9.391 2.547 -18.54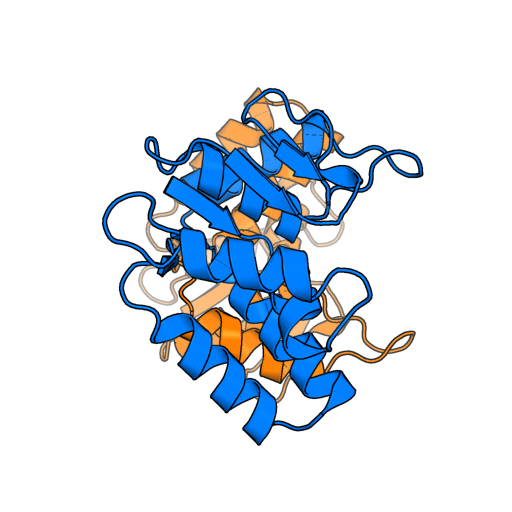7 1 94.81 97 GLU A C 1
ATOM 779 O O . GLU A 1 97 ? 9.219 1.393 -18.953 1 94.81 97 GLU A O 1
ATOM 784 N N . ARG A 1 98 ? 9.523 2.844 -17.234 1 97.06 98 ARG A N 1
ATOM 785 C CA . ARG A 1 98 ? 9.336 1.927 -16.125 1 97.06 98 ARG A CA 1
ATOM 786 C C . ARG A 1 98 ? 8.422 2.531 -15.062 1 97.06 98 ARG A C 1
ATOM 788 O O . ARG A 1 98 ? 8.828 3.439 -14.328 1 97.06 98 ARG A O 1
ATOM 795 N N . GLU A 1 99 ? 7.27 1.987 -14.93 1 96.12 99 GLU A N 1
ATOM 796 C CA . GLU A 1 99 ? 6.277 2.58 -14.039 1 96.12 99 GLU A CA 1
ATOM 797 C C . GLU A 1 99 ? 6.023 1.687 -12.828 1 96.12 99 GLU A C 1
ATOM 799 O O . GLU A 1 99 ? 4.902 1.209 -12.625 1 96.12 99 GLU A O 1
ATOM 804 N N . LEU A 1 100 ? 7.098 1.547 -12.07 1 97.56 100 LEU A N 1
ATOM 805 C CA . LEU A 1 100 ? 6.996 0.793 -10.828 1 97.56 100 LEU A CA 1
ATOM 806 C C . LEU A 1 100 ? 6.023 1.467 -9.859 1 97.56 100 LEU A C 1
ATOM 808 O O . LEU A 1 100 ? 6.363 2.475 -9.234 1 97.56 100 LEU A O 1
ATOM 812 N N . SER A 1 101 ? 4.879 0.867 -9.656 1 96.75 101 SER A N 1
ATOM 813 C CA . SER A 1 101 ? 3.832 1.442 -8.82 1 96.75 101 SER A CA 1
ATOM 814 C C . SER A 1 101 ? 4.238 1.447 -7.348 1 96.75 101 SER A C 1
ATOM 816 O O . SER A 1 101 ? 5.25 0.848 -6.977 1 96.75 101 SER A O 1
ATOM 818 N N . TYR A 1 102 ? 3.484 2.152 -6.488 1 97.56 102 TYR A N 1
ATOM 819 C CA . TYR A 1 102 ? 3.709 2.129 -5.051 1 97.56 102 TYR A CA 1
ATOM 820 C C . TYR A 1 102 ? 3.582 0.713 -4.5 1 97.56 102 TYR A C 1
ATOM 822 O O . TYR A 1 102 ? 4.414 0.273 -3.703 1 97.56 102 TYR A O 1
ATOM 830 N N . ALA A 1 103 ? 2.568 0.001 -4.957 1 98.31 103 ALA A N 1
ATOM 831 C CA . ALA A 1 103 ? 2.377 -1.372 -4.496 1 98.31 103 ALA A CA 1
ATOM 832 C C . ALA A 1 103 ? 3.545 -2.26 -4.918 1 98.31 103 ALA A C 1
ATOM 834 O O . ALA A 1 103 ? 4.062 -3.037 -4.113 1 98.31 103 ALA A O 1
ATOM 835 N N . ASP A 1 104 ? 4.012 -2.082 -6.148 1 98.44 104 ASP A N 1
ATOM 836 C CA . ASP A 1 104 ? 5.125 -2.883 -6.648 1 98.44 104 ASP A CA 1
ATOM 837 C C . ASP A 1 104 ? 6.41 -2.576 -5.883 1 98.44 104 ASP A C 1
ATOM 839 O O . ASP A 1 104 ? 7.203 -3.477 -5.609 1 98.44 104 ASP A O 1
ATOM 843 N N . ALA A 1 105 ? 6.625 -1.31 -5.586 1 98.81 105 ALA A N 1
ATOM 844 C CA . ALA A 1 105 ? 7.789 -0.924 -4.789 1 98.81 105 ALA A CA 1
ATOM 845 C C . ALA A 1 105 ? 7.742 -1.562 -3.404 1 98.81 105 ALA A C 1
ATOM 847 O O . ALA A 1 105 ? 8.766 -1.993 -2.877 1 98.81 105 ALA A O 1
ATOM 848 N N . ILE A 1 106 ? 6.594 -1.646 -2.826 1 98.94 106 ILE A N 1
ATOM 849 C CA . ILE A 1 106 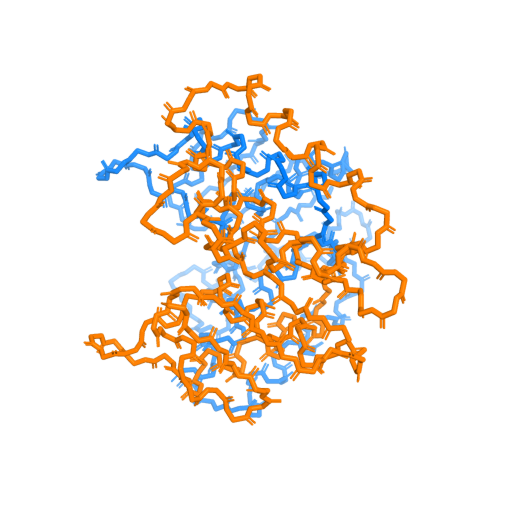? 6.414 -2.277 -1.523 1 98.94 106 ILE A CA 1
ATOM 850 C C . ILE A 1 106 ? 6.68 -3.775 -1.634 1 98.94 106 ILE A C 1
ATOM 852 O O . ILE A 1 106 ? 7.293 -4.371 -0.743 1 98.94 106 ILE A O 1
ATOM 856 N N . HIS A 1 107 ? 6.219 -4.387 -2.723 1 98.88 107 HIS A N 1
ATOM 857 C CA . HIS A 1 107 ? 6.5 -5.801 -2.938 1 98.88 107 HIS A CA 1
ATOM 858 C C . HIS A 1 107 ? 8 -6.059 -3 1 98.88 107 HIS A C 1
ATOM 860 O O . HIS A 1 107 ? 8.516 -6.941 -2.309 1 98.88 107 HIS A O 1
ATOM 866 N N . ALA A 1 108 ? 8.688 -5.242 -3.771 1 98.69 108 ALA A N 1
ATOM 867 C CA . ALA A 1 108 ? 10.133 -5.387 -3.891 1 98.69 108 ALA A CA 1
ATOM 868 C C . ALA A 1 108 ? 10.82 -5.145 -2.551 1 98.69 108 ALA A C 1
ATOM 870 O O . ALA A 1 108 ? 11.68 -5.93 -2.135 1 98.69 108 ALA A O 1
ATOM 871 N N . ALA A 1 109 ? 10.422 -4.086 -1.873 1 98.81 109 ALA A N 1
ATOM 872 C CA . ALA A 1 109 ? 11.023 -3.744 -0.585 1 98.81 109 ALA A CA 1
ATOM 873 C C . ALA A 1 109 ? 10.805 -4.859 0.434 1 98.81 109 ALA A C 1
ATOM 875 O O . ALA A 1 109 ? 11.719 -5.195 1.196 1 98.81 109 ALA A O 1
ATOM 876 N N . THR A 1 110 ? 9.602 -5.418 0.456 1 98.88 110 THR A N 1
ATOM 877 C CA . THR A 1 110 ? 9.273 -6.508 1.372 1 98.88 110 THR A CA 1
ATOM 878 C C . THR A 1 110 ? 10.164 -7.719 1.111 1 98.88 110 THR A C 1
ATOM 880 O O . THR A 1 110 ? 10.695 -8.312 2.049 1 98.88 110 THR A O 1
ATOM 883 N N . ALA A 1 111 ? 10.32 -8.031 -0.129 1 98.69 111 ALA A N 1
ATOM 884 C CA . ALA A 1 111 ? 11.156 -9.172 -0.509 1 98.69 111 ALA A CA 1
ATOM 885 C C . ALA A 1 111 ? 12.602 -8.961 -0.081 1 98.69 111 ALA A C 1
ATOM 887 O O . ALA A 1 111 ? 13.227 -9.852 0.497 1 98.69 111 ALA A O 1
ATOM 888 N N . VAL A 1 112 ? 13.164 -7.762 -0.279 1 98.06 112 VAL A N 1
ATOM 889 C CA . VAL A 1 112 ? 14.562 -7.445 0.005 1 98.06 112 VAL A CA 1
ATOM 890 C C . VAL A 1 112 ? 14.805 -7.465 1.513 1 98.06 112 VAL A C 1
ATOM 892 O O . VAL A 1 112 ? 15.805 -8.008 1.982 1 98.06 112 VAL A O 1
ATOM 895 N N . VAL A 1 113 ? 13.82 -6.934 2.27 1 97.75 113 VAL A N 1
ATOM 896 C CA . VAL A 1 113 ? 14 -6.738 3.703 1 97.75 113 VAL A CA 1
ATOM 897 C C . VAL A 1 113 ? 13.859 -8.07 4.43 1 97.75 113 VAL A C 1
ATOM 899 O O . VAL A 1 113 ? 14.453 -8.273 5.488 1 97.75 113 VAL A O 1
ATOM 902 N N . HIS A 1 114 ? 12.961 -9.102 3.994 1 95.12 114 HIS A N 1
ATOM 903 C CA . HIS A 1 114 ? 12.719 -10.391 4.637 1 95.12 114 HIS A CA 1
ATOM 904 C C . HIS A 1 114 ? 14 -11.203 4.742 1 95.12 114 HIS A C 1
ATOM 906 O O . HIS A 1 114 ? 14.148 -12.023 5.648 1 95.12 114 HIS A O 1
ATOM 912 N N . ASP A 1 115 ? 15.102 -10.883 4.496 1 86.56 115 ASP A N 1
ATOM 913 C CA . ASP A 1 115 ? 16.453 -11.422 4.574 1 86.56 115 ASP A CA 1
ATOM 914 C C . ASP A 1 115 ? 16.516 -12.828 3.975 1 86.56 115 ASP A C 1
ATOM 916 O O . ASP A 1 115 ? 17.562 -13.242 3.465 1 86.56 115 ASP A O 1
ATOM 920 N N . ASP A 1 116 ? 15.414 -13.617 3.996 1 94.88 116 ASP A N 1
ATOM 921 C CA . ASP A 1 116 ? 15.453 -14.992 3.5 1 94.88 116 ASP A CA 1
ATOM 922 C C . ASP A 1 116 ? 14.789 -15.094 2.129 1 94.88 116 ASP A C 1
ATOM 924 O O . ASP A 1 116 ? 14.625 -16.203 1.597 1 94.88 116 ASP A O 1
ATOM 928 N N . CYS A 1 117 ? 14.367 -14.039 1.604 1 97.88 117 CYS A N 1
ATOM 929 C CA . CYS A 1 117 ? 13.75 -14.055 0.281 1 97.88 117 CYS A CA 1
ATOM 930 C C . CYS A 1 117 ? 14.797 -13.883 -0.811 1 97.88 117 CYS A C 1
ATOM 932 O O . CYS A 1 117 ? 15.555 -12.906 -0.8 1 97.88 117 CYS A O 1
ATOM 934 N N . GLU A 1 118 ? 14.797 -14.727 -1.8 1 96.69 118 GLU A N 1
ATOM 935 C CA . GLU A 1 118 ? 15.891 -14.766 -2.766 1 96.69 118 GLU A CA 1
ATOM 936 C C . GLU A 1 118 ? 15.461 -14.211 -4.117 1 96.69 118 GLU A C 1
ATOM 938 O O . GLU A 1 118 ? 16.281 -13.688 -4.871 1 96.69 118 GLU A O 1
ATOM 943 N N . VAL A 1 119 ? 14.234 -14.375 -4.395 1 98.5 119 VAL A N 1
ATOM 944 C CA . VAL A 1 119 ? 13.781 -14.055 -5.742 1 98.5 119 VAL A CA 1
ATOM 945 C C . VAL A 1 119 ? 12.328 -13.578 -5.703 1 98.5 119 VAL A C 1
ATOM 947 O O . VAL A 1 119 ? 11.539 -14.062 -4.895 1 98.5 119 VAL A O 1
ATOM 950 N N . LEU A 1 120 ? 12.008 -12.57 -6.477 1 98.81 120 LEU A N 1
ATOM 951 C CA . LEU A 1 120 ? 10.648 -12.07 -6.664 1 98.81 120 LEU A CA 1
ATOM 952 C C . LEU A 1 120 ? 10.109 -12.453 -8.039 1 98.81 120 LEU A C 1
ATOM 954 O O . LEU A 1 120 ? 10.742 -12.148 -9.062 1 98.81 120 LEU A O 1
ATOM 958 N N . TYR A 1 121 ? 8.977 -13.156 -8.055 1 98.81 121 TYR A N 1
ATOM 959 C CA . TYR A 1 121 ? 8.336 -13.562 -9.297 1 98.81 121 TYR A CA 1
ATOM 960 C C . TYR A 1 121 ? 7.148 -12.664 -9.617 1 98.81 121 TYR A C 1
ATOM 962 O O . TYR A 1 121 ? 6.293 -12.422 -8.758 1 98.81 121 TYR A O 1
ATOM 970 N N . SER A 1 122 ? 7.109 -12.195 -10.82 1 98.69 122 SER A N 1
ATOM 971 C CA . SER A 1 122 ? 6.016 -11.375 -11.32 1 98.69 122 SER A CA 1
ATOM 972 C C . SER A 1 122 ? 5.867 -11.516 -12.828 1 98.69 122 SER A C 1
ATOM 974 O O . SER A 1 122 ? 6.699 -12.141 -13.484 1 98.69 122 SER A O 1
ATOM 976 N N . GLY A 1 123 ? 4.777 -11.094 -13.352 1 97.62 123 GLY A N 1
ATOM 977 C CA . GLY A 1 123 ? 4.633 -10.945 -14.797 1 97.62 123 GLY A CA 1
ATOM 978 C C . GLY A 1 123 ? 4.754 -9.508 -15.258 1 97.62 123 GLY A C 1
ATOM 979 O O . GLY A 1 123 ? 4.695 -9.234 -16.469 1 97.62 123 GLY A O 1
ATOM 980 N N . ASP A 1 124 ? 4.867 -8.617 -14.398 1 96.75 124 ASP A N 1
ATOM 981 C CA . ASP A 1 124 ? 4.988 -7.199 -14.703 1 96.75 124 ASP A CA 1
ATOM 982 C C . ASP A 1 124 ? 6.414 -6.844 -15.117 1 96.75 124 ASP A C 1
ATOM 984 O O . ASP A 1 124 ? 7.34 -6.934 -14.305 1 96.75 124 ASP A O 1
ATOM 988 N N . PRO A 1 125 ? 6.609 -6.34 -16.266 1 97.25 125 PRO A N 1
ATOM 989 C CA . PRO A 1 125 ? 7.961 -6.047 -16.75 1 97.25 125 PRO A CA 1
ATOM 990 C C . PRO A 1 125 ? 8.641 -4.938 -15.961 1 97.25 125 PRO A C 1
ATOM 992 O O . PRO A 1 125 ? 9.867 -4.777 -16.047 1 97.25 125 PRO A O 1
ATOM 995 N N . ASP A 1 126 ? 7.922 -4.176 -15.203 1 97.06 126 ASP A N 1
ATOM 996 C CA . ASP A 1 126 ? 8.5 -3.076 -14.438 1 97.06 126 ASP A CA 1
ATOM 997 C C . ASP A 1 126 ? 9.406 -3.6 -13.328 1 97.06 126 ASP A C 1
ATOM 999 O O . ASP A 1 126 ? 10.195 -2.846 -12.758 1 97.06 126 ASP A O 1
ATOM 1003 N N . PHE A 1 127 ? 9.281 -4.879 -13 1 97.81 127 PHE A N 1
ATOM 1004 C CA . PHE A 1 127 ? 10.125 -5.477 -11.977 1 97.81 127 PHE A CA 1
ATOM 1005 C C . PHE A 1 127 ? 11.477 -5.871 -12.555 1 97.81 127 PHE A C 1
ATOM 1007 O O . PHE A 1 127 ? 12.406 -6.191 -11.812 1 97.81 127 PHE A O 1
ATOM 1014 N N . ALA A 1 128 ? 11.586 -5.812 -13.859 1 95.62 128 ALA A N 1
ATOM 1015 C CA . ALA A 1 128 ? 12.812 -6.305 -14.484 1 95.62 128 ALA A CA 1
ATOM 1016 C C . ALA A 1 128 ? 14.023 -5.504 -14.008 1 95.62 128 ALA A C 1
ATOM 1018 O O . ALA A 1 128 ? 13.953 -4.281 -13.875 1 95.62 128 ALA A O 1
ATOM 1019 N N . ALA A 1 129 ? 15.055 -6.176 -13.711 1 90.94 129 ALA A N 1
ATOM 1020 C CA . ALA A 1 129 ? 16.375 -5.605 -13.43 1 90.94 129 ALA A CA 1
ATOM 1021 C C . ALA A 1 129 ? 16.328 -4.703 -12.203 1 90.94 129 ALA A C 1
ATOM 1023 O O . ALA A 1 129 ? 16.875 -3.604 -12.211 1 90.94 129 ALA A O 1
ATOM 1024 N N . VAL A 1 130 ? 15.516 -5 -11.164 1 95.69 130 VAL A N 1
ATOM 1025 C CA . VAL A 1 130 ? 15.68 -4.438 -9.828 1 95.69 130 VAL A CA 1
ATOM 1026 C C . VAL A 1 130 ? 16.938 -5.012 -9.172 1 95.69 130 VAL A C 1
ATOM 1028 O O . VAL A 1 130 ? 16.953 -6.188 -8.789 1 95.69 130 VAL A O 1
ATOM 1031 N N . ASP A 1 131 ? 17.969 -4.238 -8.93 1 97.06 131 ASP A N 1
ATOM 1032 C CA . ASP A 1 131 ? 19.312 -4.688 -8.547 1 97.06 131 ASP A CA 1
ATOM 1033 C C . ASP A 1 131 ? 19.297 -5.324 -7.156 1 97.06 131 ASP A C 1
ATOM 1035 O O . ASP A 1 131 ? 20.141 -6.172 -6.848 1 97.06 131 ASP A O 1
ATOM 1039 N N . GLU A 1 132 ? 18.375 -4.938 -6.312 1 97.75 132 GLU A N 1
ATOM 1040 C CA . GLU A 1 132 ? 18.391 -5.25 -4.887 1 97.75 132 GLU A CA 1
ATOM 1041 C C . GLU A 1 132 ? 17.938 -6.684 -4.629 1 97.75 132 GLU A C 1
ATOM 1043 O O . GLU A 1 132 ? 18.141 -7.223 -3.541 1 97.75 132 GLU A O 1
ATOM 1048 N N . ILE A 1 133 ? 17.328 -7.277 -5.734 1 97.69 133 ILE A N 1
ATOM 1049 C CA . ILE A 1 133 ? 16.844 -8.648 -5.617 1 97.69 133 ILE A CA 1
ATOM 1050 C C . ILE A 1 133 ? 16.719 -9.273 -7.008 1 97.69 133 ILE A C 1
ATOM 1052 O O . ILE A 1 133 ? 16.453 -8.57 -7.984 1 97.69 133 ILE A O 1
ATOM 1056 N N . GLU A 1 134 ? 16.953 -10.578 -7.051 1 98.06 134 GLU A N 1
ATOM 1057 C CA . GLU A 1 134 ? 16.672 -11.266 -8.305 1 98.06 134 GLU A CA 1
ATOM 1058 C C . GLU A 1 134 ? 15.188 -11.211 -8.641 1 98.06 134 GLU A C 1
ATOM 1060 O O . GLU A 1 134 ? 14.336 -11.461 -7.781 1 98.06 134 GLU A O 1
ATOM 1065 N N . THR A 1 135 ? 14.867 -10.844 -9.805 1 98.38 135 THR A N 1
ATOM 1066 C CA . THR A 1 135 ? 13.484 -10.82 -10.273 1 98.38 135 THR A CA 1
ATOM 1067 C C . THR A 1 135 ? 13.32 -11.719 -11.5 1 98.38 135 THR A C 1
ATOM 1069 O O . THR A 1 135 ? 14.203 -11.781 -12.359 1 98.38 135 THR A O 1
ATOM 1072 N N . ILE A 1 136 ? 12.281 -12.445 -11.508 1 98.19 136 ILE A N 1
ATOM 1073 C CA . ILE A 1 136 ? 11.914 -13.25 -12.664 1 98.19 136 ILE A CA 1
ATOM 1074 C C . ILE A 1 136 ? 10.57 -12.781 -13.219 1 98.19 136 ILE A C 1
ATOM 1076 O O . ILE A 1 136 ? 9.547 -12.875 -12.539 1 98.19 136 ILE A O 1
ATOM 1080 N N . VAL A 1 137 ? 10.594 -12.297 -14.398 1 96.62 137 VAL A N 1
ATOM 1081 C CA . VAL A 1 137 ? 9.383 -11.859 -15.094 1 96.62 137 VAL A CA 1
ATOM 1082 C C . VAL A 1 137 ? 8.906 -12.953 -16.031 1 96.62 137 VAL A C 1
ATOM 1084 O O . VAL A 1 137 ? 9.609 -13.32 -16.984 1 96.62 137 VAL A O 1
ATOM 1087 N N . LEU A 1 138 ? 7.738 -13.398 -15.711 1 93.94 138 LEU A N 1
ATOM 1088 C CA . LEU A 1 138 ? 7.211 -14.547 -16.438 1 93.94 138 LEU A CA 1
ATOM 1089 C C . LEU A 1 138 ? 6.703 -14.117 -17.812 1 93.94 138 LEU A C 1
ATOM 1091 O O . LEU A 1 138 ? 6.25 -12.984 -17.984 1 93.94 138 LEU A O 1
ATOM 1095 N N . MET B 1 1 ? -9.141 9.836 18.047 1 97.25 1 MET B N 1
ATOM 1096 C CA . MET B 1 1 ? -7.941 9.93 17.219 1 97.25 1 MET B CA 1
ATOM 1097 C C . MET B 1 1 ? -8.289 10.398 15.805 1 97.25 1 MET B C 1
ATOM 1099 O O . MET B 1 1 ? -9.43 10.227 15.359 1 97.25 1 MET B O 1
ATOM 1103 N N . ILE B 1 2 ? -7.324 11.094 15.18 1 98.56 2 ILE B N 1
ATOM 1104 C CA . ILE B 1 2 ? -7.586 11.516 13.805 1 98.56 2 ILE B CA 1
ATOM 1105 C C . ILE B 1 2 ? -6.531 10.93 12.875 1 98.56 2 ILE B C 1
ATOM 1107 O O . ILE B 1 2 ? -5.359 10.805 13.25 1 98.56 2 ILE B O 1
ATOM 1111 N N . PHE B 1 3 ? -7.02 10.477 11.742 1 98.88 3 PHE B N 1
ATOM 1112 C CA . PHE B 1 3 ? -6.109 9.984 10.719 1 98.88 3 PHE B CA 1
ATOM 1113 C C . PHE B 1 3 ? -5.609 11.125 9.844 1 98.88 3 PHE B C 1
ATOM 1115 O O . PHE B 1 3 ? -6.402 11.93 9.352 1 98.88 3 PHE B O 1
ATOM 1122 N N . LEU B 1 4 ? -4.324 11.211 9.672 1 98.88 4 LEU B N 1
ATOM 1123 C CA . LEU B 1 4 ? -3.705 12.227 8.828 1 98.88 4 LEU B CA 1
ATOM 1124 C C . LEU B 1 4 ? -3.189 11.609 7.531 1 98.88 4 LEU B C 1
ATOM 1126 O O . LEU B 1 4 ? -2.16 10.93 7.527 1 98.88 4 LEU B O 1
ATOM 1130 N N . ASP B 1 5 ? -3.863 11.922 6.473 1 98.69 5 ASP B N 1
ATOM 1131 C CA . ASP B 1 5 ? -3.502 11.438 5.141 1 98.69 5 ASP B CA 1
ATOM 1132 C C . ASP B 1 5 ? -2.191 12.062 4.668 1 98.69 5 ASP B C 1
ATOM 1134 O O . ASP B 1 5 ? -1.72 13.047 5.25 1 98.69 5 ASP B O 1
ATOM 1138 N N . SER B 1 6 ? -1.633 11.43 3.594 1 98.81 6 SER B N 1
ATOM 1139 C CA . SER B 1 6 ? -0.35 11.906 3.082 1 98.81 6 SER B CA 1
ATOM 1140 C C . SER B 1 6 ? -0.43 13.367 2.652 1 98.81 6 SER B C 1
ATOM 1142 O O . SER B 1 6 ? 0.541 14.109 2.787 1 98.81 6 SER B O 1
ATOM 1144 N N . TRP B 1 7 ? -1.552 13.789 2.168 1 98.44 7 TRP B N 1
ATOM 1145 C CA . TRP B 1 7 ? -1.737 15.164 1.701 1 98.44 7 TRP B CA 1
ATOM 1146 C C . TRP B 1 7 ? -1.439 16.156 2.814 1 98.44 7 TRP B C 1
ATOM 1148 O O . TRP B 1 7 ? -0.773 17.172 2.586 1 98.44 7 TRP B O 1
ATOM 1158 N N . VAL B 1 8 ? -1.845 15.883 4.023 1 98.81 8 VAL B N 1
ATOM 1159 C CA . VAL B 1 8 ? -1.668 16.781 5.16 1 98.81 8 VAL B CA 1
ATOM 1160 C C . VAL B 1 8 ? -0.18 17.031 5.398 1 98.81 8 VAL B C 1
ATOM 1162 O O . VAL B 1 8 ? 0.249 18.172 5.559 1 98.81 8 VAL B O 1
ATOM 1165 N N . TRP B 1 9 ? 0.574 15.992 5.352 1 98.81 9 TRP B N 1
ATOM 1166 C CA . TRP B 1 9 ? 2.008 16.078 5.613 1 98.81 9 TRP B CA 1
ATOM 1167 C C . TRP B 1 9 ? 2.727 16.797 4.484 1 98.81 9 TRP B C 1
ATOM 1169 O O . TRP B 1 9 ? 3.604 17.641 4.734 1 98.81 9 TRP B O 1
ATOM 1179 N N . LEU B 1 10 ? 2.316 16.469 3.307 1 98.69 10 LEU B N 1
ATOM 1180 C CA . LEU B 1 10 ? 2.959 17.094 2.156 1 98.69 10 LEU B CA 1
ATOM 1181 C C . LEU B 1 10 ? 2.641 18.594 2.1 1 98.69 10 LEU B C 1
ATOM 1183 O O . LEU B 1 10 ? 3.492 19.391 1.723 1 98.69 10 LEU B O 1
ATOM 1187 N N . GLU B 1 11 ? 1.392 18.906 2.48 1 98.25 11 GLU B N 1
ATOM 1188 C CA . GLU B 1 11 ? 1.002 20.312 2.551 1 98.25 11 GLU B CA 1
ATOM 1189 C C . GLU B 1 11 ? 1.871 21.078 3.545 1 98.25 11 GLU B C 1
ATOM 1191 O O . GLU B 1 11 ? 2.293 22.203 3.271 1 98.25 11 GLU B O 1
ATOM 1196 N N . PHE B 1 12 ? 2.139 20.469 4.633 1 98.25 12 PHE B N 1
ATOM 1197 C CA . PHE B 1 12 ? 2.955 21.078 5.676 1 98.25 12 PHE B CA 1
ATOM 1198 C C . PHE B 1 12 ? 4.41 21.172 5.234 1 98.25 12 PHE B C 1
ATOM 1200 O O . PHE B 1 12 ? 5.023 22.234 5.328 1 98.25 12 PHE B O 1
ATOM 1207 N N . VAL B 1 13 ? 4.992 20.078 4.688 1 98.25 13 VAL B N 1
ATOM 1208 C CA . VAL B 1 13 ? 6.406 19.953 4.363 1 98.25 13 VAL B CA 1
ATOM 1209 C C . VAL B 1 13 ? 6.766 20.906 3.229 1 98.25 13 VAL B C 1
ATOM 1211 O O . VAL B 1 13 ? 7.836 21.531 3.24 1 98.25 13 VAL B O 1
ATOM 1214 N N . PHE B 1 14 ? 5.805 21.078 2.293 1 98 14 PHE B N 1
ATOM 1215 C CA . PHE B 1 14 ? 6.129 21.844 1.099 1 98 14 PHE B CA 1
ATOM 1216 C C . PHE B 1 14 ? 5.516 23.25 1.171 1 98 14 PHE B C 1
ATOM 1218 O O . PHE B 1 14 ? 5.508 23.969 0.18 1 98 14 PHE B O 1
ATOM 1225 N N . SER B 1 15 ? 4.988 23.625 2.316 1 96.5 15 SER B N 1
ATOM 1226 C CA . SER B 1 15 ? 4.387 24.953 2.516 1 96.5 15 SER B CA 1
ATOM 1227 C C . SER B 1 15 ? 3.355 25.25 1.436 1 96.5 15 SER B C 1
ATOM 1229 O O . SER B 1 15 ? 3.436 26.281 0.766 1 96.5 15 SER B O 1
ATOM 1231 N N . GLY B 1 16 ? 2.453 24.312 1.32 1 96 16 GLY B N 1
ATOM 1232 C CA . GLY B 1 16 ? 1.385 24.516 0.353 1 96 16 GLY B CA 1
ATOM 1233 C C . GLY B 1 16 ? 0.384 25.562 0.77 1 96 16 GLY B C 1
ATOM 1234 O O . GLY B 1 16 ? 0.571 26.234 1.786 1 96 16 GLY B O 1
ATOM 1235 N N . ASP B 1 17 ? -0.662 25.766 -0.008 1 96.19 17 ASP B N 1
ATOM 1236 C CA . ASP B 1 17 ? -1.659 26.812 0.193 1 96.19 17 ASP B CA 1
ATOM 1237 C C . ASP B 1 17 ? -2.348 26.656 1.547 1 96.19 17 ASP B C 1
ATOM 1239 O O . ASP B 1 17 ? -2.77 27.656 2.148 1 96.19 17 ASP B O 1
ATOM 1243 N N . ASN B 1 18 ? -2.418 25.406 2.049 1 97 18 ASN B N 1
ATOM 1244 C CA . ASN B 1 18 ? -3.096 25.125 3.309 1 97 18 ASN B CA 1
ATOM 1245 C C . ASN B 1 18 ? -2.105 24.734 4.406 1 97 18 ASN B C 1
ATOM 1247 O O . ASN B 1 18 ? -2.41 23.906 5.258 1 97 18 ASN B O 1
ATOM 1251 N N . GLU B 1 19 ? -0.959 25.234 4.312 1 97.31 19 GLU B N 1
ATOM 1252 C CA . GLU B 1 19 ? 0.098 24.891 5.258 1 97.31 19 GLU B CA 1
ATOM 1253 C C . GLU B 1 19 ? -0.351 25.125 6.699 1 97.31 19 GLU B C 1
ATOM 1255 O O . GLU B 1 19 ? -0.102 24.281 7.574 1 97.31 19 GLU B O 1
ATOM 1260 N N . ASN B 1 20 ? -0.976 26.266 6.957 1 97.81 20 ASN B N 1
ATOM 1261 C CA . ASN B 1 20 ? -1.388 26.609 8.312 1 97.81 20 ASN B CA 1
ATOM 1262 C C . ASN B 1 20 ? -2.412 25.609 8.852 1 97.81 20 ASN B C 1
ATOM 1264 O O . ASN B 1 20 ? -2.32 25.188 10.008 1 97.81 20 ASN B O 1
ATOM 1268 N N . GLU B 1 21 ? -3.35 25.281 8.055 1 97.94 21 GLU B N 1
ATOM 1269 C CA . GLU B 1 21 ? -4.348 24.281 8.461 1 97.94 21 GLU B CA 1
ATOM 1270 C C . GLU B 1 21 ? -3.705 22.922 8.711 1 97.94 21 GLU B C 1
ATOM 1272 O O . GLU B 1 21 ? -4.031 22.25 9.695 1 97.94 21 GLU B O 1
ATOM 1277 N N . ALA B 1 22 ? -2.838 22.547 7.875 1 98.5 22 ALA B N 1
ATOM 1278 C CA . ALA B 1 22 ? -2.135 21.266 8.031 1 98.5 22 ALA B CA 1
ATOM 1279 C C . ALA B 1 22 ? -1.321 21.25 9.32 1 98.5 22 ALA B C 1
ATOM 1281 O O . ALA B 1 22 ? -1.353 20.266 10.062 1 98.5 22 ALA B O 1
ATOM 1282 N N . LYS B 1 23 ? -0.636 22.344 9.578 1 98.31 23 LYS B N 1
ATOM 1283 C CA . LYS B 1 23 ? 0.176 22.469 10.781 1 98.31 23 LYS B CA 1
ATOM 1284 C C . LYS B 1 23 ? -0.686 22.344 12.039 1 98.31 23 LYS B C 1
ATOM 1286 O O . LYS B 1 23 ? -0.346 21.609 12.961 1 98.31 23 LYS B O 1
ATOM 1291 N N . LEU B 1 24 ? -1.727 23.016 12.031 1 98.38 24 LEU B N 1
ATOM 1292 C CA . LEU B 1 24 ? -2.619 23 13.188 1 98.38 24 LEU B CA 1
ATOM 1293 C C . LEU B 1 24 ? -3.193 21.609 13.406 1 98.38 24 LEU B C 1
ATOM 1295 O O . LEU B 1 24 ? -3.365 21.172 14.555 1 98.38 24 LEU B O 1
ATOM 1299 N N . LEU B 1 25 ? -3.494 20.922 12.344 1 98.62 25 LEU B N 1
ATOM 1300 C CA . LEU B 1 25 ? -4.023 19.578 12.422 1 98.62 25 LEU B CA 1
ATOM 1301 C C . LEU B 1 25 ? -2.99 18.609 13.008 1 98.62 25 LEU B C 1
ATOM 1303 O O . LEU B 1 25 ? -3.324 17.781 13.844 1 98.62 25 LEU B O 1
ATOM 1307 N N . ILE B 1 26 ? -1.78 18.719 12.578 1 98.81 26 ILE B N 1
ATOM 1308 C CA . ILE B 1 26 ? -0.695 17.875 13.062 1 98.81 26 ILE B CA 1
ATOM 1309 C C . ILE B 1 26 ? -0.449 18.141 14.539 1 98.81 26 ILE B C 1
ATOM 1311 O O . ILE B 1 26 ? -0.27 17.219 15.328 1 98.81 26 ILE B O 1
ATOM 1315 N N . GLU B 1 27 ? -0.492 19.406 14.859 1 98.62 27 GLU B N 1
ATOM 1316 C CA . GLU B 1 27 ? -0.318 19.781 16.25 1 98.62 27 GLU B CA 1
ATOM 1317 C C . GLU B 1 27 ? -1.443 19.219 17.125 1 98.62 27 GLU B C 1
ATOM 1319 O O . GLU B 1 27 ? -1.196 18.719 18.219 1 98.62 27 GLU B O 1
ATOM 1324 N N . ARG B 1 28 ? -2.596 19.344 16.578 1 98.5 28 ARG B N 1
ATOM 1325 C CA . ARG B 1 28 ? -3.754 18.797 17.281 1 98.5 28 ARG B CA 1
ATOM 1326 C C . ARG B 1 28 ? -3.637 17.297 17.453 1 98.5 28 ARG B C 1
ATOM 1328 O O . ARG B 1 28 ? -3.912 16.766 18.531 1 98.5 28 ARG B O 1
ATOM 1335 N N . ALA B 1 29 ? -3.258 16.609 16.438 1 98.75 29 ALA B N 1
ATOM 1336 C CA . ALA B 1 29 ? -3.109 15.148 16.453 1 98.75 29 ALA B CA 1
ATOM 1337 C C . ALA B 1 29 ? -2.047 14.719 17.469 1 98.75 29 ALA B C 1
ATOM 1339 O O . ALA B 1 29 ? -2.156 13.648 18.062 1 98.75 29 ALA B O 1
ATOM 1340 N N . ASN B 1 30 ? -1.014 15.602 17.594 1 98.75 30 ASN B N 1
ATOM 1341 C CA . ASN B 1 30 ? 0.102 15.25 18.469 1 98.75 30 ASN B CA 1
ATOM 1342 C C . ASN B 1 30 ? -0.153 15.688 19.906 1 98.75 30 ASN B C 1
ATOM 1344 O O . ASN B 1 30 ? 0.681 16.375 20.5 1 98.75 30 ASN B O 1
ATOM 1348 N N . THR B 1 31 ? -1.242 15.414 20.406 1 98.5 31 THR B N 1
ATOM 1349 C CA . THR B 1 31 ? -1.59 15.625 21.812 1 98.5 31 THR B CA 1
ATOM 1350 C C . THR B 1 31 ? -2.139 14.344 22.438 1 98.5 31 THR B C 1
ATOM 1352 O O . THR B 1 31 ? -2.729 13.516 21.734 1 98.5 31 THR B O 1
ATOM 1355 N N . ALA B 1 32 ? -1.972 14.258 23.688 1 97.31 32 ALA B N 1
ATOM 1356 C CA . ALA B 1 32 ? -2.477 13.086 24.406 1 97.31 32 ALA B CA 1
ATOM 1357 C C . ALA B 1 32 ? -3.996 13 24.312 1 97.31 32 ALA B C 1
ATOM 1359 O O . ALA B 1 32 ? -4.562 11.906 24.281 1 97.31 32 ALA B O 1
ATOM 1360 N N . GLY B 1 33 ? -4.625 14.133 24.281 1 96.69 33 GLY B N 1
ATOM 1361 C CA . GLY B 1 33 ? -6.078 14.195 24.266 1 96.69 33 GLY B CA 1
ATOM 1362 C C . GLY B 1 33 ? -6.676 13.766 22.938 1 96.69 33 GLY B C 1
ATOM 1363 O O . GLY B 1 33 ? -7.746 13.156 22.906 1 96.69 33 GLY B O 1
ATOM 1364 N N . GLU B 1 34 ? -6.148 14 21.766 1 97.88 34 GLU B N 1
ATOM 1365 C CA . GLU B 1 34 ? -6.66 13.688 20.438 1 97.88 34 GLU B CA 1
ATOM 1366 C C . GLU B 1 34 ? -5.977 12.445 19.875 1 97.88 34 GLU B C 1
ATOM 1368 O O . GLU B 1 34 ? -6.57 11.367 19.812 1 97.88 34 GLU B O 1
ATOM 1373 N N . GLY B 1 35 ? -4.68 12.508 19.672 1 98.44 35 GLY B N 1
ATOM 1374 C CA . GLY B 1 35 ? -3.934 11.422 19.047 1 98.44 35 GLY B CA 1
ATOM 1375 C C . GLY B 1 35 ? -4.02 11.43 17.531 1 98.44 35 GLY B C 1
ATOM 1376 O O . GLY B 1 35 ? -5.02 11.875 16.969 1 98.44 35 GLY B O 1
ATOM 1377 N N . GLY B 1 36 ? -3.008 10.969 16.906 1 98.81 36 GLY B N 1
ATOM 1378 C CA . GLY B 1 36 ? -2.965 10.859 15.461 1 98.81 36 GLY B CA 1
ATOM 1379 C C . GLY B 1 36 ? -2.674 9.445 14.984 1 98.81 36 GLY B C 1
ATOM 1380 O O . GLY B 1 36 ? -2.08 8.648 15.711 1 98.81 36 GLY B O 1
ATOM 1381 N N . LEU B 1 37 ? -3.176 9.188 13.844 1 98.88 37 LEU B N 1
ATOM 1382 C CA . LEU B 1 37 ? -2.982 7.902 13.188 1 98.88 37 LEU B CA 1
ATOM 1383 C C . LEU B 1 37 ? -2.512 8.094 11.75 1 98.88 37 LEU B C 1
ATOM 1385 O O . LEU B 1 37 ? -3 8.977 11.039 1 98.88 37 LEU B O 1
ATOM 1389 N N . ILE B 1 38 ? -1.566 7.324 11.391 1 98.94 38 ILE B N 1
ATOM 1390 C CA . ILE B 1 38 ? -1.202 7.188 9.984 1 98.94 38 ILE B CA 1
ATOM 1391 C C . ILE B 1 38 ? -1.029 5.711 9.641 1 98.94 38 ILE B C 1
ATOM 1393 O O . ILE B 1 38 ? -1.282 4.836 10.469 1 98.94 38 ILE B O 1
ATOM 1397 N N . ALA B 1 39 ? -0.755 5.457 8.383 1 98.88 39 ALA B N 1
ATOM 1398 C CA . ALA B 1 39 ? -0.375 4.141 7.879 1 98.88 39 ALA B CA 1
ATOM 1399 C C . ALA B 1 39 ? 1.006 4.176 7.23 1 98.88 39 ALA B C 1
ATOM 1401 O O . ALA B 1 39 ? 1.466 5.238 6.797 1 98.88 39 ALA B O 1
ATOM 1402 N N . PRO B 1 40 ? 1.688 3.035 7.156 1 98.94 40 PRO B N 1
ATOM 1403 C CA . PRO B 1 40 ? 2.99 3.004 6.488 1 98.94 40 PRO B CA 1
ATOM 1404 C C . PRO B 1 40 ? 2.932 3.531 5.059 1 98.94 40 PRO B C 1
ATOM 1406 O O . PRO B 1 40 ? 3.91 4.098 4.562 1 98.94 40 PRO B O 1
ATOM 1409 N N . THR B 1 41 ? 1.771 3.426 4.426 1 98.94 41 THR B N 1
ATOM 1410 C CA . THR B 1 41 ? 1.65 3.926 3.062 1 98.94 41 THR B CA 1
ATOM 1411 C C . THR B 1 41 ? 1.734 5.449 3.033 1 98.94 41 THR B C 1
ATOM 1413 O O . THR B 1 41 ? 2.137 6.035 2.027 1 98.94 41 THR B O 1
ATOM 1416 N N . VAL B 1 42 ? 1.377 6.125 4.117 1 98.94 42 VAL B N 1
ATOM 1417 C CA . VAL B 1 42 ? 1.596 7.562 4.234 1 98.94 42 VAL B CA 1
ATOM 1418 C C . VAL B 1 42 ? 3.094 7.859 4.223 1 98.94 42 VAL B C 1
ATOM 1420 O O . VAL B 1 42 ? 3.549 8.766 3.521 1 98.94 42 VAL B O 1
ATOM 1423 N N . ILE B 1 43 ? 3.842 7.043 4.938 1 98.94 43 ILE B N 1
ATOM 1424 C CA . ILE B 1 43 ? 5.293 7.188 5.008 1 98.94 43 ILE B CA 1
ATOM 1425 C C . ILE B 1 43 ? 5.898 7 3.617 1 98.94 43 ILE B C 1
ATOM 1427 O O . ILE B 1 43 ? 6.758 7.773 3.197 1 98.94 43 ILE B O 1
ATOM 1431 N N . ALA B 1 44 ? 5.445 5.996 2.889 1 98.94 44 ALA B N 1
ATOM 1432 C CA . ALA B 1 44 ? 5.949 5.738 1.543 1 98.94 44 ALA B CA 1
ATOM 1433 C C . ALA B 1 44 ? 5.695 6.93 0.623 1 98.94 44 ALA B C 1
ATOM 1435 O O . ALA B 1 44 ? 6.598 7.371 -0.092 1 98.94 44 ALA B O 1
ATOM 1436 N N . GLU B 1 45 ? 4.504 7.461 0.664 1 98.88 45 GLU B N 1
ATOM 1437 C CA . GLU B 1 45 ? 4.117 8.562 -0.212 1 98.88 45 GLU B CA 1
ATOM 1438 C C . GLU B 1 45 ? 4.895 9.836 0.122 1 98.88 45 GLU B C 1
ATOM 1440 O O . GLU B 1 45 ? 5.441 10.484 -0.771 1 98.88 45 GLU B O 1
ATOM 1445 N N . VAL B 1 46 ? 4.969 10.164 1.38 1 98.94 46 VAL B N 1
ATOM 1446 C CA . VAL B 1 46 ? 5.641 11.391 1.812 1 98.94 46 VAL B CA 1
ATOM 1447 C C . VAL B 1 46 ? 7.133 11.297 1.505 1 98.94 46 VAL B C 1
ATOM 1449 O O . VAL B 1 46 ? 7.723 12.234 0.957 1 98.94 46 VAL B O 1
ATOM 1452 N N . SER B 1 47 ? 7.715 10.125 1.819 1 98.94 47 SER B N 1
ATOM 1453 C CA . SER B 1 47 ? 9.133 9.93 1.562 1 98.94 47 SER B CA 1
ATOM 1454 C C . SER B 1 47 ? 9.453 10.078 0.077 1 98.94 47 SER B C 1
ATOM 1456 O O . SER B 1 47 ? 10.414 10.758 -0.296 1 98.94 47 SER B O 1
ATOM 1458 N N . TYR B 1 48 ? 8.664 9.516 -0.773 1 98.94 48 TYR B N 1
ATOM 1459 C CA . TYR B 1 48 ? 8.883 9.555 -2.215 1 98.94 48 TYR B CA 1
ATOM 1460 C C . TYR B 1 48 ? 8.781 10.977 -2.75 1 98.94 48 TYR B C 1
ATOM 1462 O O . TYR B 1 48 ? 9.648 11.422 -3.508 1 98.94 48 TYR B O 1
ATOM 1470 N N . ARG B 1 49 ? 7.754 11.664 -2.299 1 98.81 49 ARG B N 1
ATOM 1471 C CA . ARG B 1 49 ? 7.516 13.008 -2.805 1 98.81 49 ARG B CA 1
ATOM 1472 C C . ARG B 1 49 ? 8.617 13.969 -2.355 1 98.81 49 ARG B C 1
ATOM 1474 O O . ARG B 1 49 ? 9.07 14.805 -3.135 1 98.81 49 ARG B O 1
ATOM 1481 N N . VAL B 1 50 ? 9 13.836 -1.117 1 98.88 50 VAL B N 1
ATOM 1482 C CA . VAL B 1 50 ? 10.062 14.688 -0.601 1 98.88 50 VAL B CA 1
ATOM 1483 C C . VAL B 1 50 ? 11.375 14.383 -1.329 1 98.88 50 VAL B C 1
ATOM 1485 O O . VAL B 1 50 ? 12.133 15.297 -1.656 1 98.88 50 VAL B O 1
ATOM 1488 N N . ARG B 1 51 ? 11.57 13.094 -1.584 1 98.75 51 ARG B N 1
ATOM 1489 C CA . ARG B 1 51 ? 12.773 12.703 -2.311 1 98.75 51 ARG B CA 1
ATOM 1490 C C . ARG B 1 51 ? 12.797 13.32 -3.705 1 98.75 51 ARG B C 1
ATOM 1492 O O . ARG B 1 51 ? 13.852 13.742 -4.184 1 98.75 51 ARG B O 1
ATOM 1499 N N . ILE B 1 52 ? 11.68 13.375 -4.395 1 98.38 52 ILE B N 1
ATOM 1500 C CA . ILE B 1 52 ? 11.555 13.914 -5.742 1 98.38 52 ILE B CA 1
ATOM 1501 C C . ILE B 1 52 ? 11.828 15.414 -5.723 1 98.38 52 ILE B C 1
ATOM 1503 O O . ILE B 1 52 ? 12.531 15.938 -6.594 1 98.38 52 ILE B O 1
ATOM 1507 N N . VAL B 1 53 ? 11.312 16.141 -4.754 1 98.38 53 VAL B N 1
ATOM 1508 C CA . VAL B 1 53 ? 11.32 17.594 -4.734 1 98.38 53 VAL B CA 1
ATOM 1509 C C . VAL B 1 53 ? 12.625 18.109 -4.113 1 98.38 53 VAL B C 1
ATOM 1511 O O . VAL B 1 53 ? 13.141 19.156 -4.504 1 98.38 53 VAL B O 1
ATOM 1514 N N . GLU B 1 54 ? 13.109 17.359 -3.143 1 98 54 GLU B N 1
ATOM 1515 C CA . GLU B 1 54 ? 14.336 17.734 -2.438 1 98 54 GLU B CA 1
ATOM 1516 C C . GLU B 1 54 ? 15.445 16.719 -2.686 1 98 54 GLU B C 1
ATOM 1518 O O . GLU B 1 54 ? 15.828 16.484 -3.834 1 98 54 GLU B O 1
ATOM 1523 N N . ASP B 1 55 ? 15.906 16.031 -1.528 1 98.06 55 ASP B N 1
ATOM 1524 C CA . ASP B 1 55 ? 16.938 15.016 -1.669 1 98.06 55 ASP B CA 1
ATOM 1525 C C . ASP B 1 55 ? 16.734 13.859 -0.687 1 98.06 55 ASP B C 1
ATOM 1527 O O . ASP B 1 55 ? 15.758 13.859 0.073 1 98.06 55 ASP B O 1
ATOM 1531 N N . ARG B 1 56 ? 17.578 12.852 -0.788 1 98.19 56 ARG B N 1
ATOM 1532 C CA . ARG B 1 56 ? 17.453 11.625 -0.001 1 98.19 56 ARG B CA 1
ATOM 1533 C C . ARG B 1 56 ? 17.547 11.922 1.491 1 98.19 56 ARG B C 1
ATOM 1535 O O . ARG B 1 56 ? 16.797 11.367 2.291 1 98.19 56 ARG B O 1
ATOM 1542 N N . GLU B 1 57 ? 18.453 12.758 1.854 1 98.5 57 GLU B N 1
ATOM 1543 C CA . GLU B 1 57 ? 18.672 13.078 3.264 1 98.5 57 GLU B CA 1
ATOM 1544 C C . GLU B 1 57 ? 17.469 13.805 3.85 1 98.5 57 GLU B C 1
ATOM 1546 O O . GLU B 1 57 ? 17.047 13.516 4.973 1 98.5 57 GLU B O 1
ATOM 1551 N N . THR B 1 58 ? 16.891 14.75 3.105 1 98.69 58 THR B N 1
ATOM 1552 C CA . THR B 1 58 ? 15.695 15.461 3.555 1 98.69 58 THR B CA 1
ATOM 1553 C C . THR B 1 58 ? 14.516 14.5 3.701 1 98.69 58 THR B C 1
ATOM 1555 O O . THR B 1 58 ? 13.719 14.625 4.633 1 98.69 58 THR B O 1
ATOM 1558 N N . ALA B 1 59 ? 14.398 13.57 2.754 1 98.88 59 ALA B N 1
ATOM 1559 C CA . ALA B 1 59 ? 13.344 12.562 2.844 1 98.88 59 ALA B CA 1
ATOM 1560 C C . ALA B 1 59 ? 13.484 11.727 4.113 1 98.88 59 ALA B C 1
ATOM 1562 O O . ALA B 1 59 ? 12.508 11.516 4.836 1 98.88 59 ALA B O 1
ATOM 1563 N N . LYS B 1 60 ? 14.688 11.273 4.406 1 98.69 60 LYS B N 1
ATOM 1564 C CA . LYS B 1 60 ? 14.961 10.484 5.602 1 98.69 60 LYS B CA 1
ATOM 1565 C C . LYS B 1 60 ? 14.641 11.273 6.867 1 98.69 60 LYS B C 1
ATOM 1567 O O . LYS B 1 60 ? 14.062 10.734 7.812 1 98.69 60 LYS B O 1
ATOM 1572 N N . GLU B 1 61 ? 15.016 12.508 6.887 1 98.62 61 GLU B N 1
ATOM 1573 C CA . GLU B 1 61 ? 14.758 13.367 8.039 1 98.62 61 GLU B CA 1
ATOM 1574 C C . GLU B 1 61 ? 13.266 13.609 8.227 1 98.62 61 GLU B C 1
ATOM 1576 O O . GLU B 1 61 ? 12.773 13.68 9.352 1 98.62 61 GLU B O 1
ATOM 1581 N N . THR B 1 62 ? 12.617 13.797 7.121 1 98.81 62 THR B N 1
ATOM 1582 C CA . THR B 1 62 ? 11.172 14 7.168 1 98.81 62 THR B CA 1
ATOM 1583 C C . THR B 1 62 ? 10.477 12.781 7.773 1 98.81 62 THR B C 1
ATOM 1585 O O . THR B 1 62 ? 9.625 12.922 8.656 1 98.81 62 THR B O 1
ATOM 1588 N N . VAL B 1 63 ? 10.812 11.594 7.32 1 98.81 63 VAL B N 1
ATOM 1589 C CA . VAL B 1 63 ? 10.234 10.359 7.832 1 98.81 63 VAL B CA 1
ATOM 1590 C C . VAL B 1 63 ? 10.555 10.211 9.32 1 98.81 63 VAL B C 1
ATOM 1592 O O . VAL B 1 63 ? 9.68 9.859 10.117 1 98.81 63 VAL B O 1
ATOM 1595 N N . ARG B 1 64 ? 11.766 10.5 9.711 1 98.62 64 ARG B N 1
ATOM 1596 C CA . ARG B 1 64 ? 12.156 10.453 11.117 1 98.62 64 ARG B CA 1
ATOM 1597 C C . ARG B 1 64 ? 11.32 11.406 11.961 1 98.62 64 ARG B C 1
ATOM 1599 O O . ARG B 1 64 ? 10.859 11.055 13.047 1 98.62 64 ARG B O 1
ATOM 1606 N N . ALA B 1 65 ? 11.141 12.586 11.5 1 98.56 65 ALA B N 1
ATOM 1607 C CA . ALA B 1 65 ? 10.367 13.602 12.211 1 98.56 65 ALA B CA 1
ATOM 1608 C C . ALA B 1 65 ? 8.922 13.141 12.422 1 98.56 65 ALA B C 1
ATOM 1610 O O . ALA B 1 65 ? 8.367 13.312 13.508 1 98.56 65 ALA B O 1
ATOM 1611 N N . ILE B 1 66 ? 8.352 12.555 11.367 1 98.75 66 ILE B N 1
ATOM 1612 C CA . ILE B 1 66 ? 6.977 12.07 11.461 1 98.75 66 ILE B CA 1
ATOM 1613 C C . ILE B 1 66 ? 6.891 10.984 12.531 1 98.75 66 ILE B C 1
ATOM 1615 O O . ILE B 1 66 ? 5.953 10.977 13.336 1 98.75 66 ILE B O 1
ATOM 1619 N N . ARG B 1 67 ? 7.879 10.148 12.547 1 98.06 67 ARG B N 1
ATOM 1620 C CA . ARG B 1 67 ? 7.871 9.008 13.453 1 98.06 67 ARG B CA 1
ATOM 1621 C C . ARG B 1 67 ? 8.195 9.438 14.883 1 98.06 67 ARG B C 1
ATOM 1623 O O . ARG B 1 67 ? 7.938 8.688 15.836 1 98.06 67 ARG B O 1
ATOM 1630 N N . ASP B 1 68 ? 8.711 10.609 15.055 1 97.69 68 ASP B N 1
ATOM 1631 C CA . ASP B 1 68 ? 9.156 11.078 16.359 1 97.69 68 ASP B CA 1
ATOM 1632 C C . ASP B 1 68 ? 8.008 11.727 17.141 1 97.69 68 ASP B C 1
ATOM 1634 O O . ASP B 1 68 ? 8.141 12 18.328 1 97.69 68 ASP B O 1
ATOM 1638 N N . PHE B 1 69 ? 6.902 12.016 16.422 1 98.44 69 PHE B N 1
ATOM 1639 C CA . PHE B 1 69 ? 5.762 12.578 17.141 1 98.44 69 PHE B CA 1
ATOM 1640 C C . PHE B 1 69 ? 5.281 11.617 18.219 1 98.44 69 PHE B C 1
ATOM 1642 O O . PHE B 1 69 ? 5.07 10.43 17.953 1 98.44 69 PHE B O 1
ATOM 1649 N N . GLN B 1 70 ? 5.047 12.094 19.312 1 98.31 70 GLN B N 1
ATOM 1650 C CA . GLN B 1 70 ? 4.789 11.289 20.5 1 98.31 70 GLN B CA 1
ATOM 1651 C C . GLN B 1 70 ? 3.393 10.672 20.453 1 98.31 70 GLN B C 1
ATOM 1653 O O . GLN B 1 70 ? 3.178 9.57 20.969 1 98.31 70 GLN B O 1
ATOM 1658 N N . HIS B 1 71 ? 2.469 11.398 19.875 1 98.5 71 HIS B N 1
ATOM 1659 C CA . HIS B 1 71 ? 1.081 10.961 19.984 1 98.5 7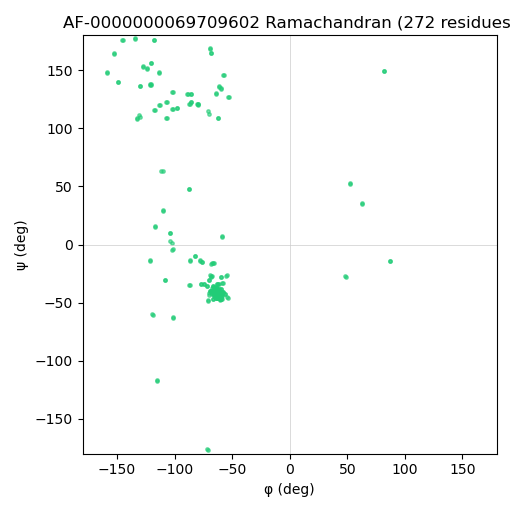1 HIS B CA 1
ATOM 1660 C C . HIS B 1 71 ? 0.49 10.625 18.625 1 98.5 71 HIS B C 1
ATOM 1662 O O . HIS B 1 71 ? -0.732 10.578 18.469 1 98.5 71 HIS B O 1
ATOM 1668 N N . ILE B 1 72 ? 1.326 10.453 17.625 1 98.75 72 ILE B N 1
ATOM 1669 C CA . ILE B 1 72 ? 0.912 9.992 16.297 1 98.75 72 ILE B CA 1
ATOM 1670 C C . ILE B 1 72 ? 1.5 8.617 16.031 1 98.75 72 ILE B C 1
ATOM 1672 O O . ILE B 1 72 ? 2.721 8.438 16.031 1 98.75 72 ILE B O 1
ATOM 1676 N N . GLU B 1 73 ? 0.681 7.688 15.812 1 98.19 73 GLU B N 1
ATOM 1677 C CA . GLU B 1 73 ? 1.153 6.316 15.633 1 98.19 73 GLU B CA 1
ATOM 1678 C C . GLU B 1 73 ? 0.904 5.824 14.211 1 98.19 73 GLU B C 1
ATOM 1680 O O . GLU B 1 73 ? -0.058 6.242 13.562 1 98.19 73 GLU B O 1
ATOM 1685 N N . SER B 1 74 ? 1.742 5.004 13.742 1 98.75 74 SER B N 1
ATOM 1686 C CA . SER B 1 74 ? 1.581 4.32 12.461 1 98.75 74 SER B CA 1
ATOM 1687 C C . SER B 1 74 ? 1.107 2.885 12.656 1 98.75 74 SER B C 1
ATOM 1689 O O . SER B 1 74 ? 1.812 2.068 13.25 1 98.75 74 SER B O 1
ATOM 1691 N N . MET B 1 75 ? -0.052 2.604 12.172 1 98.69 75 MET B N 1
ATOM 1692 C CA . MET B 1 75 ? -0.597 1.256 12.305 1 98.69 75 MET B CA 1
ATOM 1693 C C . MET B 1 75 ? -0.115 0.359 11.164 1 98.69 75 MET B C 1
ATOM 1695 O O . MET B 1 75 ? -0.341 0.661 9.992 1 98.69 75 MET B O 1
ATOM 1699 N N . PRO B 1 76 ? 0.542 -0.774 11.5 1 98.88 76 PRO B N 1
ATOM 1700 C CA . PRO B 1 76 ? 1.003 -1.685 10.453 1 98.88 76 PRO B CA 1
ATOM 1701 C C . PRO B 1 76 ? -0.133 -2.178 9.555 1 98.88 76 PRO B C 1
ATOM 1703 O O . PRO B 1 76 ? -1.257 -2.369 10.031 1 98.88 76 PRO B O 1
ATOM 1706 N N . LEU B 1 77 ? 0.188 -2.377 8.312 1 98.94 77 LEU B N 1
ATOM 1707 C CA . LEU B 1 77 ? -0.782 -2.945 7.379 1 98.94 77 LEU B CA 1
ATOM 1708 C C . LEU B 1 77 ? -0.738 -4.469 7.414 1 98.94 77 LEU B C 1
ATOM 1710 O O . LEU B 1 77 ? 0.295 -5.07 7.117 1 98.94 77 LEU B O 1
ATOM 1714 N N . ILE B 1 78 ? -1.847 -5.07 7.738 1 98.88 78 ILE B N 1
ATOM 1715 C CA . ILE B 1 78 ? -1.989 -6.523 7.734 1 98.88 78 ILE B CA 1
ATOM 1716 C C . ILE B 1 78 ? -3.053 -6.934 6.719 1 98.88 78 ILE B C 1
ATOM 1718 O O . ILE B 1 78 ? -3.73 -6.082 6.141 1 98.88 78 ILE B O 1
ATOM 1722 N N . ASP B 1 79 ? -3.217 -8.203 6.562 1 98.81 79 ASP B N 1
ATOM 1723 C CA . ASP B 1 79 ? -4.043 -8.727 5.48 1 98.81 79 ASP B CA 1
ATOM 1724 C C . ASP B 1 79 ? -5.5 -8.297 5.648 1 98.81 79 ASP B C 1
ATOM 1726 O O . ASP B 1 79 ? -6.172 -7.965 4.672 1 98.81 79 ASP B O 1
ATOM 1730 N N . ASP B 1 80 ? -5.949 -8.273 6.887 1 98.62 80 ASP B N 1
ATOM 1731 C CA . ASP B 1 80 ? -7.352 -7.941 7.121 1 98.62 80 ASP B CA 1
ATOM 1732 C C . ASP B 1 80 ? -7.645 -6.496 6.723 1 98.62 80 ASP B C 1
ATOM 1734 O O . ASP B 1 80 ? -8.695 -6.207 6.141 1 98.62 80 ASP B O 1
ATOM 1738 N N . ILE B 1 81 ? -6.758 -5.648 7.012 1 98.88 81 ILE B N 1
ATOM 1739 C CA . ILE B 1 81 ? -6.918 -4.246 6.637 1 98.88 81 ILE B CA 1
ATOM 1740 C C . ILE B 1 81 ? -6.82 -4.102 5.121 1 98.88 81 ILE B C 1
ATOM 1742 O O . ILE B 1 81 ? -7.598 -3.361 4.512 1 98.88 81 ILE B O 1
ATOM 1746 N N . ALA B 1 82 ? -5.895 -4.844 4.504 1 98.94 82 ALA B N 1
ATOM 1747 C CA . ALA B 1 82 ? -5.699 -4.797 3.057 1 98.94 82 ALA B CA 1
ATOM 1748 C C . ALA B 1 82 ? -6.934 -5.301 2.316 1 98.94 82 ALA B C 1
ATOM 1750 O O . ALA B 1 82 ? -7.348 -4.715 1.315 1 98.94 82 ALA B O 1
ATOM 1751 N N . ALA B 1 83 ? -7.504 -6.359 2.854 1 98.88 83 ALA B N 1
ATOM 1752 C CA . ALA B 1 83 ? -8.719 -6.891 2.246 1 98.88 83 ALA B CA 1
ATOM 1753 C C . ALA B 1 83 ? -9.875 -5.898 2.369 1 98.88 83 ALA B C 1
ATOM 1755 O O . ALA B 1 83 ? -10.656 -5.727 1.429 1 98.88 83 ALA B O 1
ATOM 1756 N N . TYR B 1 84 ? -9.977 -5.297 3.496 1 98.75 84 TYR B N 1
ATOM 1757 C CA . TYR B 1 84 ? -11.023 -4.297 3.686 1 98.75 84 TYR B CA 1
ATOM 1758 C C . TYR B 1 84 ? -10.797 -3.094 2.777 1 98.75 84 TYR B C 1
ATOM 1760 O O . TYR B 1 84 ? -11.75 -2.512 2.26 1 98.75 84 TYR B O 1
ATOM 1768 N N . ALA B 1 85 ? -9.555 -2.711 2.576 1 98.94 85 ALA B N 1
ATOM 1769 C CA . ALA B 1 85 ? -9.227 -1.635 1.646 1 98.94 85 ALA B CA 1
ATOM 1770 C C . ALA B 1 85 ? -9.719 -1.955 0.239 1 98.94 85 ALA B C 1
ATOM 1772 O O . ALA B 1 85 ? -10.195 -1.07 -0.475 1 98.94 85 ALA B O 1
ATOM 1773 N N . ALA B 1 86 ? -9.555 -3.184 -0.156 1 98.88 86 ALA B N 1
ATOM 1774 C CA . ALA B 1 86 ? -10.047 -3.605 -1.465 1 98.88 86 ALA B CA 1
ATOM 1775 C C . ALA B 1 86 ? -11.555 -3.412 -1.572 1 98.88 86 ALA B C 1
ATOM 1777 O O . ALA B 1 86 ? -12.062 -2.975 -2.609 1 98.88 86 ALA B O 1
ATOM 1778 N N . ASP B 1 87 ? -12.281 -3.686 -0.485 1 98.69 87 ASP B N 1
ATOM 1779 C CA . ASP B 1 87 ? -13.727 -3.477 -0.445 1 98.69 87 ASP B CA 1
ATOM 1780 C C . ASP B 1 87 ? -14.07 -1.997 -0.61 1 98.69 87 ASP B C 1
ATOM 1782 O O . ASP B 1 87 ? -14.984 -1.648 -1.361 1 98.69 87 ASP B O 1
ATOM 1786 N N . LEU B 1 88 ? -13.383 -1.189 0.089 1 98.75 88 LEU B N 1
ATOM 1787 C CA . LEU B 1 88 ? -13.633 0.246 0.018 1 98.75 88 LEU B CA 1
ATOM 1788 C C . LEU B 1 88 ? -13.32 0.784 -1.374 1 98.75 88 LEU B C 1
ATOM 1790 O O . LEU B 1 88 ? -14.062 1.617 -1.903 1 98.75 88 LEU B O 1
ATOM 1794 N N . ARG B 1 89 ? -12.203 0.331 -1.928 1 98.75 89 ARG B N 1
ATOM 1795 C CA . ARG B 1 89 ? -11.859 0.795 -3.27 1 98.75 89 ARG B CA 1
ATOM 1796 C C . ARG B 1 89 ? -12.93 0.389 -4.277 1 98.75 89 ARG B C 1
ATOM 1798 O O . ARG B 1 89 ? -13.289 1.173 -5.16 1 98.75 89 ARG B O 1
ATOM 1805 N N . PHE B 1 90 ? -13.383 -0.824 -4.188 1 98.62 90 PHE B N 1
ATOM 1806 C CA . PHE B 1 90 ? -14.445 -1.283 -5.07 1 98.62 90 PHE B CA 1
ATOM 1807 C C . PHE B 1 90 ? -15.664 -0.377 -4.965 1 98.62 90 PHE B C 1
ATOM 1809 O O . PHE B 1 90 ? -16.281 -0.03 -5.98 1 98.62 90 PHE B O 1
ATOM 1816 N N . LYS B 1 91 ? -16 -0.008 -3.734 1 98.19 91 LYS B N 1
ATOM 1817 C CA . LYS B 1 91 ? -17.203 0.777 -3.459 1 98.19 91 LYS B CA 1
ATOM 1818 C C . LYS B 1 91 ? -17.062 2.205 -3.977 1 98.19 91 LYS B C 1
ATOM 1820 O O . LYS B 1 91 ? -18.031 2.799 -4.457 1 98.19 91 LYS B O 1
ATOM 1825 N N . TYR B 1 92 ? -15.82 2.74 -4 1 98.31 92 TYR B N 1
ATOM 1826 C CA . TYR B 1 92 ? -15.719 4.188 -4.129 1 98.31 92 TYR B CA 1
ATOM 1827 C C . TYR B 1 92 ? -14.914 4.57 -5.367 1 98.31 92 TYR B C 1
ATOM 1829 O O . TYR B 1 92 ? -14.938 5.73 -5.793 1 98.31 92 TYR B O 1
ATOM 1837 N N . TYR B 1 93 ? -14.18 3.631 -5.992 1 98.06 93 TYR B N 1
ATOM 1838 C CA . TYR B 1 93 ? -13.414 3.977 -7.188 1 98.06 93 TYR B CA 1
ATOM 1839 C C . TYR B 1 93 ? -14.312 4.023 -8.414 1 98.06 93 TYR B C 1
ATOM 1841 O O . TYR B 1 93 ? -14.961 3.033 -8.758 1 98.06 93 TYR B O 1
ATOM 1849 N N . GLU B 1 94 ? -14.336 5.125 -9 1 96.69 94 GLU B N 1
ATOM 1850 C CA . GLU B 1 94 ? -15.008 5.359 -10.273 1 96.69 94 GLU B CA 1
ATOM 1851 C C . GLU B 1 94 ? -14.109 6.113 -11.242 1 96.69 94 GLU B C 1
ATOM 1853 O O . GLU B 1 94 ? -13.938 7.328 -11.125 1 96.69 94 GLU B O 1
ATOM 1858 N N . PRO B 1 95 ? -13.68 5.355 -12.234 1 94.75 95 PRO B N 1
ATOM 1859 C CA . PRO B 1 95 ? -12.766 6 -13.18 1 94.75 95 PRO B CA 1
ATOM 1860 C C . PRO B 1 95 ? -13.328 7.301 -13.75 1 94.75 95 PRO B C 1
ATOM 1862 O O . PRO B 1 95 ? -14.461 7.328 -14.227 1 94.75 95 PRO B O 1
ATOM 1865 N N . GLY B 1 96 ? -12.555 8.32 -13.641 1 95.19 96 GLY B N 1
ATOM 1866 C CA . GLY B 1 96 ? -12.9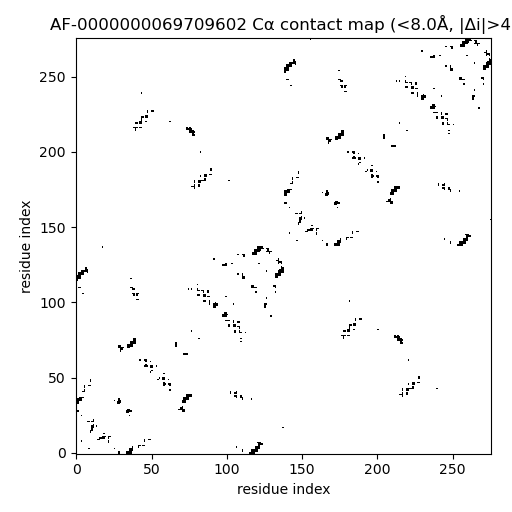38 9.609 -14.203 1 95.19 96 GLY B CA 1
ATOM 1867 C C . GLY B 1 96 ? -13.773 10.445 -13.258 1 95.19 96 GLY B C 1
ATOM 1868 O O . GLY B 1 96 ? -13.961 11.648 -13.484 1 95.19 96 GLY B O 1
ATOM 1869 N N . GLU B 1 97 ? -14.266 9.945 -12.289 1 95.12 97 GLU B N 1
ATOM 1870 C CA . GLU B 1 97 ? -15.141 10.648 -11.359 1 95.12 97 GLU B CA 1
ATOM 1871 C C . GLU B 1 97 ? -14.547 10.68 -9.953 1 95.12 97 GLU B C 1
ATOM 1873 O O . GLU B 1 97 ? -14.336 11.758 -9.391 1 95.12 97 GLU B O 1
ATOM 1878 N N . ARG B 1 98 ? -14.32 9.5 -9.359 1 97.25 98 ARG B N 1
ATOM 1879 C CA . ARG B 1 98 ? -13.664 9.297 -8.07 1 97.25 98 ARG B CA 1
ATOM 1880 C C . ARG B 1 98 ? -12.555 8.25 -8.18 1 97.25 98 ARG B C 1
ATOM 1882 O O . ARG B 1 98 ? -12.836 7.055 -8.289 1 97.25 98 ARG B O 1
ATOM 1889 N N . GLU B 1 99 ? -11.359 8.688 -8.078 1 96.38 99 GLU B N 1
ATOM 1890 C CA . GLU B 1 99 ? -10.234 7.785 -8.305 1 96.38 99 GLU B CA 1
ATOM 1891 C C . GLU B 1 99 ? -9.484 7.496 -7.008 1 96.38 99 GLU B C 1
ATOM 1893 O O . GLU B 1 99 ? -8.305 7.816 -6.883 1 96.38 99 GLU B O 1
ATOM 1898 N N . LEU B 1 100 ? -10.234 6.863 -6.113 1 97.69 100 LEU B N 1
ATOM 1899 C CA . LEU B 1 100 ? -9.633 6.434 -4.855 1 97.69 100 LEU B CA 1
ATOM 1900 C C . LEU B 1 100 ? -8.523 5.418 -5.098 1 97.69 100 LEU B C 1
ATOM 1902 O O . LEU B 1 100 ? -8.797 4.246 -5.367 1 97.69 100 LEU B O 1
ATOM 1906 N N . SER B 1 101 ? -7.301 5.816 -4.898 1 96.94 101 SER B N 1
ATOM 1907 C CA . SER B 1 101 ? -6.141 4.973 -5.168 1 96.94 101 SER B CA 1
ATOM 1908 C C . SER B 1 101 ? -6.059 3.814 -4.18 1 96.94 101 SER B C 1
ATOM 1910 O O . SER B 1 101 ? -6.797 3.779 -3.193 1 96.94 101 SER B O 1
ATOM 1912 N N . TYR B 1 102 ? -5.18 2.834 -4.441 1 97.81 102 TYR B N 1
ATOM 1913 C CA . TYR B 1 102 ? -4.926 1.746 -3.502 1 97.81 102 TYR B CA 1
ATOM 1914 C C . TYR B 1 102 ? -4.426 2.283 -2.166 1 97.81 102 TYR B C 1
ATOM 1916 O O . TYR B 1 102 ? -4.887 1.853 -1.105 1 97.81 102 TYR B O 1
ATOM 1924 N N . ALA B 1 103 ? -3.51 3.23 -2.215 1 98.38 103 ALA B N 1
ATOM 1925 C CA . ALA B 1 103 ? -2.975 3.814 -0.988 1 98.38 103 ALA B CA 1
ATOM 1926 C C . ALA B 1 103 ? -4.07 4.531 -0.201 1 98.38 103 ALA B C 1
ATOM 1928 O O . ALA B 1 103 ? -4.184 4.359 1.015 1 98.38 103 ALA B O 1
ATOM 1929 N N . ASP B 1 104 ? -4.926 5.266 -0.9 1 98.44 104 ASP B N 1
ATOM 1930 C CA . ASP B 1 104 ? -6.004 5.992 -0.243 1 98.44 104 ASP B CA 1
ATOM 1931 C C . ASP B 1 104 ? -7.012 5.031 0.383 1 98.44 104 ASP B C 1
ATOM 1933 O O . ASP B 1 104 ? -7.535 5.293 1.469 1 98.44 104 ASP B O 1
ATOM 1937 N N . ALA B 1 105 ? -7.301 3.955 -0.317 1 98.81 105 ALA B N 1
ATOM 1938 C CA . ALA B 1 105 ? -8.195 2.938 0.232 1 98.81 105 ALA B CA 1
ATOM 1939 C C . ALA B 1 105 ? -7.613 2.328 1.505 1 98.81 105 ALA B C 1
ATOM 1941 O O . ALA B 1 105 ? -8.344 2.064 2.463 1 98.81 105 ALA B O 1
ATOM 1942 N N . ILE B 1 106 ? -6.348 2.121 1.543 1 98.94 106 ILE B N 1
ATOM 1943 C CA . ILE B 1 106 ? -5.672 1.585 2.719 1 98.94 106 ILE B CA 1
ATOM 1944 C C . ILE B 1 106 ? -5.73 2.602 3.857 1 98.94 106 ILE B C 1
ATOM 1946 O O . ILE B 1 106 ? -5.93 2.232 5.016 1 98.94 106 ILE B O 1
ATOM 1950 N N . HIS B 1 107 ? -5.547 3.885 3.521 1 98.88 107 HIS B N 1
ATOM 1951 C CA . HIS B 1 107 ? -5.668 4.922 4.539 1 98.88 107 HIS B CA 1
ATOM 1952 C C . HIS B 1 107 ? -7.055 4.91 5.176 1 98.88 107 HIS B C 1
ATOM 1954 O O . HIS B 1 107 ? -7.18 4.891 6.402 1 98.88 107 HIS B O 1
ATOM 1960 N N . ALA B 1 108 ? -8.062 4.848 4.328 1 98.75 108 ALA B N 1
ATOM 1961 C CA . ALA B 1 108 ? -9.438 4.816 4.832 1 98.75 108 ALA B CA 1
ATOM 1962 C C . ALA B 1 108 ? -9.688 3.557 5.652 1 98.75 108 ALA B C 1
ATOM 1964 O O . ALA B 1 108 ? -10.242 3.629 6.754 1 98.75 108 ALA B O 1
ATOM 1965 N N . ALA B 1 109 ? -9.258 2.426 5.133 1 98.81 109 ALA B N 1
ATOM 1966 C CA . ALA B 1 109 ? -9.461 1.155 5.824 1 98.81 109 ALA B CA 1
ATOM 1967 C C . ALA B 1 109 ? -8.766 1.153 7.184 1 98.81 109 ALA B C 1
ATOM 1969 O O . ALA B 1 109 ? -9.32 0.67 8.172 1 98.81 109 ALA B O 1
ATOM 1970 N N . THR B 1 110 ? -7.547 1.683 7.234 1 98.88 110 THR B N 1
ATOM 1971 C CA . THR B 1 110 ? -6.785 1.759 8.477 1 98.88 110 THR B CA 1
ATOM 1972 C C . THR B 1 110 ? -7.52 2.609 9.508 1 98.88 110 THR B C 1
ATOM 1974 O O . THR B 1 110 ? -7.633 2.219 10.672 1 98.88 110 THR B O 1
ATOM 1977 N N . ALA B 1 111 ? -8.023 3.711 9.062 1 98.69 111 ALA B N 1
ATOM 1978 C CA . ALA B 1 111 ? -8.75 4.609 9.953 1 98.69 111 ALA B CA 1
ATOM 1979 C C . ALA B 1 111 ? -10 3.936 10.508 1 98.69 111 ALA B C 1
ATOM 1981 O O . ALA B 1 111 ? -10.266 3.996 11.711 1 98.69 111 ALA B O 1
ATOM 1982 N N . VAL B 1 112 ? -10.766 3.213 9.68 1 98.12 112 VAL B N 1
ATOM 1983 C CA . VAL B 1 112 ? -12.031 2.592 10.055 1 98.12 112 VAL B CA 1
ATOM 1984 C C . VAL B 1 112 ? -11.773 1.445 11.031 1 98.12 112 VAL B C 1
ATOM 1986 O O . VAL B 1 112 ? -12.477 1.304 12.031 1 98.12 112 VAL B O 1
ATOM 1989 N N . VAL B 1 113 ? -10.703 0.688 10.773 1 97.81 113 VAL B N 1
ATOM 1990 C CA . VAL B 1 113 ? -10.445 -0.534 11.523 1 97.81 113 VAL B CA 1
ATOM 1991 C C . VAL B 1 113 ? -9.883 -0.185 12.898 1 97.81 113 VAL B C 1
ATOM 1993 O O . VAL B 1 113 ? -10.078 -0.927 13.867 1 97.81 113 VAL B O 1
ATOM 1996 N N . HIS B 1 114 ? -9.031 0.934 13.133 1 95.38 114 HIS B N 1
ATOM 1997 C CA . HIS B 1 114 ? -8.422 1.333 14.391 1 95.38 114 HIS B CA 1
ATOM 1998 C C . HIS B 1 114 ? -9.477 1.598 15.461 1 95.38 114 HIS B C 1
ATOM 2000 O O . HIS B 1 114 ? -9.211 1.438 16.656 1 95.38 114 HIS B O 1
ATOM 2006 N N . ASP B 1 115 ? -10.602 1.425 15.406 1 86.81 115 ASP B N 1
ATOM 2007 C CA . ASP B 1 115 ? -11.781 1.525 16.266 1 86.81 115 ASP B CA 1
ATOM 2008 C C . ASP B 1 115 ? -11.82 2.865 17 1 86.81 115 ASP B C 1
ATOM 2010 O O . ASP B 1 115 ? -12.891 3.369 17.328 1 86.81 115 ASP B O 1
ATOM 2014 N N . ASP B 1 116 ? -10.656 3.512 17.266 1 94.81 116 ASP B N 1
ATOM 2015 C CA . ASP B 1 116 ? -10.625 4.766 18.016 1 94.81 116 ASP B CA 1
ATOM 2016 C C . ASP B 1 116 ? -10.43 5.957 17.078 1 94.81 116 ASP B C 1
ATOM 2018 O O . ASP B 1 116 ? -10.297 7.094 17.531 1 94.81 116 ASP B O 1
ATOM 2022 N N . CYS B 1 117 ? -10.359 5.711 15.836 1 97.88 117 CYS B N 1
ATOM 2023 C CA . CYS B 1 117 ? -10.203 6.801 14.883 1 97.88 117 CYS B CA 1
ATOM 2024 C C . CYS B 1 117 ? -11.555 7.34 14.438 1 97.88 117 CYS B C 1
ATOM 2026 O O . CYS B 1 117 ? -12.406 6.582 13.961 1 97.88 117 CYS B O 1
ATOM 2028 N N . GLU B 1 118 ? -11.742 8.625 14.492 1 96.5 118 GLU B N 1
ATOM 2029 C CA . GLU B 1 118 ? -13.07 9.203 14.305 1 96.5 118 GLU B CA 1
ATOM 2030 C C . GLU B 1 118 ? -13.172 9.914 12.953 1 96.5 118 GLU B C 1
ATOM 2032 O O . GLU B 1 118 ? -14.258 10.016 12.383 1 96.5 118 GLU B O 1
ATOM 2037 N N . VAL B 1 119 ? -12.102 10.414 12.523 1 98.5 119 VAL B N 1
ATOM 2038 C CA . VAL B 1 119 ? -12.148 11.281 11.344 1 98.5 119 VAL B CA 1
ATOM 2039 C C . VAL B 1 119 ? -10.844 11.164 10.562 1 98.5 119 VAL B C 1
ATOM 2041 O O . VAL B 1 119 ? -9.773 11.008 11.148 1 98.5 119 VAL B O 1
ATOM 2044 N N . LEU B 1 120 ? -10.945 11.133 9.258 1 98.81 120 LEU B N 1
ATOM 2045 C CA . LEU B 1 120 ? -9.805 11.148 8.344 1 98.81 120 LEU B CA 1
ATOM 2046 C C . LEU B 1 120 ? -9.688 12.5 7.648 1 98.81 120 LEU B C 1
ATOM 2048 O O . LEU B 1 120 ? -10.648 12.969 7.027 1 98.81 120 LEU B O 1
ATOM 2052 N N . TYR B 1 121 ? -8.516 13.148 7.809 1 98.81 121 TYR B N 1
ATOM 2053 C CA . TYR B 1 121 ? -8.258 14.438 7.18 1 98.81 121 TYR B CA 1
ATOM 2054 C C . TYR B 1 121 ? -7.383 14.266 5.941 1 98.81 121 TYR B C 1
ATOM 2056 O O . TYR B 1 121 ? -6.34 13.609 5.992 1 98.81 121 TYR B O 1
ATOM 2064 N N . SER B 1 122 ? -7.809 14.859 4.883 1 98.69 122 SER B N 1
ATOM 2065 C CA . SER B 1 122 ? -7.062 14.867 3.627 1 98.69 122 SER B CA 1
ATOM 2066 C C . SER B 1 122 ? -7.391 16.109 2.797 1 98.69 122 SER B C 1
ATOM 2068 O O . SER B 1 122 ? -8.289 16.859 3.141 1 98.69 122 SER B O 1
ATOM 2070 N N . GLY B 1 123 ? -6.582 16.391 1.833 1 97.62 123 GLY B N 1
ATOM 2071 C CA . GLY B 1 123 ? -6.934 17.391 0.831 1 97.62 123 GLY B CA 1
ATOM 2072 C C . GLY B 1 123 ? -7.406 16.781 -0.475 1 97.62 123 GLY B C 1
ATOM 2073 O O . GLY B 1 123 ? -7.781 17.5 -1.403 1 97.62 123 GLY B O 1
ATOM 2074 N N . ASP B 1 124 ? -7.375 15.531 -0.601 1 96.88 124 ASP B N 1
ATOM 2075 C CA . ASP B 1 124 ? -7.793 14.812 -1.8 1 96.88 124 ASP B CA 1
ATOM 2076 C C . ASP B 1 124 ? -9.312 14.672 -1.857 1 96.88 124 ASP B C 1
ATOM 2078 O O . ASP B 1 124 ? -9.914 14 -1.02 1 96.88 124 ASP B O 1
ATOM 2082 N N . PRO B 1 125 ? -9.922 15.18 -2.857 1 97.31 125 PRO B N 1
ATOM 2083 C CA . PRO B 1 125 ? -11.383 15.148 -2.932 1 97.31 125 PRO B CA 1
ATOM 2084 C C . PRO B 1 125 ? -11.938 13.734 -3.072 1 97.31 125 PRO B C 1
ATOM 2086 O O . PRO B 1 125 ? -13.133 13.508 -2.852 1 97.31 125 PRO B O 1
ATOM 2089 N N . ASP B 1 126 ? -11.141 12.781 -3.426 1 97.25 126 ASP B N 1
ATOM 2090 C CA . ASP B 1 126 ? -11.609 11.414 -3.607 1 97.25 126 ASP B CA 1
ATOM 2091 C C . ASP B 1 126 ? -12.023 10.797 -2.277 1 97.25 126 ASP B C 1
ATOM 2093 O O . ASP B 1 126 ? -12.703 9.766 -2.254 1 97.25 126 ASP B O 1
ATOM 2097 N N . PHE B 1 127 ? -11.625 11.398 -1.172 1 97.88 127 PHE B N 1
ATOM 2098 C CA . PHE B 1 127 ? -12.008 10.906 0.145 1 97.88 127 PHE B CA 1
ATOM 2099 C C . PHE B 1 127 ? -13.398 11.391 0.521 1 97.88 127 PHE B C 1
ATOM 2101 O O . PHE B 1 127 ? -13.992 10.914 1.495 1 97.88 127 PHE B O 1
ATOM 2108 N N . ALA B 1 128 ? -13.93 12.312 -0.264 1 95.88 128 ALA B N 1
ATOM 2109 C CA . ALA B 1 128 ? -15.203 12.914 0.119 1 95.88 128 ALA B CA 1
ATOM 2110 C C . ALA B 1 128 ? -16.312 11.859 0.182 1 95.88 128 ALA B C 1
ATOM 2112 O O . ALA B 1 128 ? -16.375 10.977 -0.676 1 95.88 128 ALA B O 1
ATOM 2113 N N . ALA B 1 129 ? -17.078 11.93 1.188 1 91.56 129 ALA B N 1
ATOM 2114 C CA . ALA B 1 129 ? -18.312 11.148 1.339 1 91.56 129 ALA B CA 1
ATOM 2115 C C . ALA B 1 129 ? -18 9.648 1.376 1 91.56 129 ALA B C 1
ATOM 2117 O O . ALA B 1 129 ? -18.688 8.859 0.723 1 91.56 129 ALA B O 1
ATOM 2118 N N . VAL B 1 130 ? -16.875 9.195 1.971 1 96 130 VAL B N 1
ATOM 2119 C CA . VAL B 1 130 ? -16.688 7.809 2.383 1 96 130 VAL B CA 1
ATOM 2120 C C . VAL B 1 130 ? -17.578 7.504 3.594 1 96 130 VAL B C 1
ATOM 2122 O O . VAL B 1 130 ? -17.312 7.988 4.695 1 96 130 VAL B O 1
ATOM 2125 N N . ASP B 1 131 ? -18.547 6.652 3.498 1 97.12 131 ASP B N 1
ATOM 2126 C CA . ASP B 1 131 ? -19.609 6.449 4.484 1 97.12 131 ASP B CA 1
ATOM 2127 C C . ASP B 1 131 ? -19.047 5.836 5.77 1 97.12 131 ASP B C 1
ATOM 2129 O O . ASP B 1 131 ? -19.609 6.035 6.848 1 97.12 131 ASP B O 1
ATOM 2133 N N . GLU B 1 132 ? -17.984 5.098 5.68 1 97.81 132 GLU B N 1
ATOM 2134 C CA . GLU B 1 132 ? -17.5 4.238 6.75 1 97.81 132 GLU B CA 1
ATOM 2135 C C . GLU B 1 132 ? -16.781 5.047 7.828 1 97.81 132 GLU B C 1
ATOM 2137 O O . GLU B 1 132 ? -16.562 4.555 8.938 1 97.81 132 GLU B O 1
ATOM 2142 N N . ILE B 1 133 ? -16.469 6.344 7.441 1 97.75 133 ILE B N 1
ATOM 2143 C CA . ILE B 1 133 ? -15.781 7.223 8.383 1 97.75 133 ILE B CA 1
ATOM 2144 C C . ILE B 1 133 ? -16.016 8.68 7.988 1 97.75 133 ILE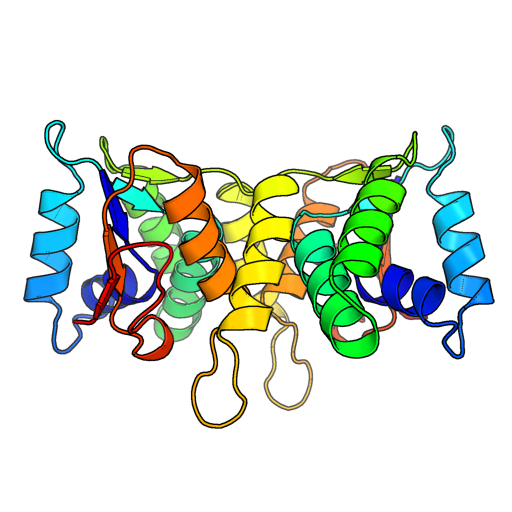 B C 1
ATOM 2146 O O . ILE B 1 133 ? -16.172 8.992 6.805 1 97.75 133 ILE B O 1
ATOM 2150 N N . GLU B 1 134 ? -16.047 9.523 9.016 1 98.06 134 GLU B N 1
ATOM 2151 C CA . GLU B 1 134 ? -16.078 10.945 8.703 1 98.06 134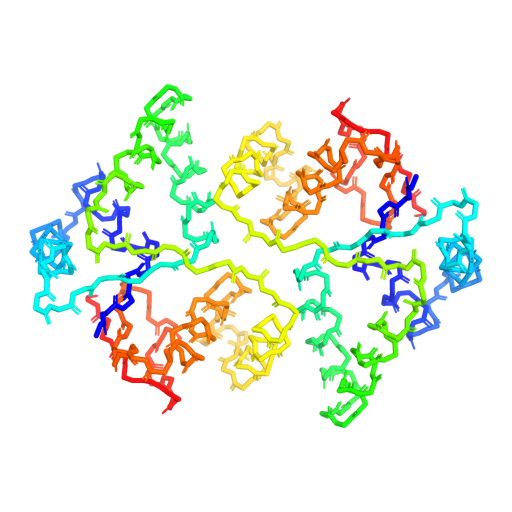 GLU B CA 1
ATOM 2152 C C . GLU B 1 134 ? -14.805 11.391 7.996 1 98.06 134 GLU B C 1
ATOM 2154 O O . GLU B 1 134 ? -13.703 11.031 8.414 1 98.06 134 GLU B O 1
ATOM 2159 N N . THR B 1 135 ? -14.93 12.062 6.926 1 98.44 135 THR B N 1
ATOM 2160 C CA . THR B 1 135 ? -13.789 12.609 6.199 1 98.44 135 THR B CA 1
ATOM 2161 C C . THR B 1 135 ? -13.898 14.125 6.102 1 98.44 135 THR B C 1
ATOM 2163 O O . THR B 1 135 ? -14.984 14.672 5.918 1 98.44 135 THR B O 1
ATOM 2166 N N . ILE B 1 136 ? -12.82 14.766 6.312 1 98.25 136 ILE B N 1
ATOM 2167 C CA . ILE B 1 136 ? -12.734 16.203 6.121 1 98.25 136 ILE B CA 1
ATOM 2168 C C . ILE B 1 136 ? -11.719 16.516 5.02 1 98.25 136 ILE B C 1
ATOM 2170 O O . ILE B 1 136 ? -10.523 16.234 5.168 1 98.25 136 ILE B O 1
ATOM 2174 N N . VAL B 1 137 ? -12.188 17.078 3.961 1 96.62 137 VAL B N 1
ATOM 2175 C CA . VAL B 1 137 ? -11.336 17.484 2.842 1 96.62 137 VAL B CA 1
ATOM 2176 C C . VAL B 1 137 ? -11.023 18.969 2.945 1 96.62 137 VAL B C 1
ATOM 2178 O O . VAL B 1 137 ? -11.93 19.812 2.889 1 96.62 137 VAL B O 1
ATOM 2181 N N . LEU B 1 138 ? -9.75 19.188 3.096 1 94 138 LEU B N 1
ATOM 2182 C CA . LEU B 1 138 ? -9.312 20.562 3.34 1 94 138 LEU B CA 1
ATOM 2183 C C . LEU B 1 138 ? -9.328 21.375 2.051 1 94 138 LEU B C 1
ATOM 2185 O O . LEU B 1 138 ? -9.133 20.828 0.963 1 94 138 LEU B O 1
#

Radius of gyration: 18.48 Å; Cα contacts (8 Å, |Δi|>4): 534; chains: 2; bounding box: 39×53×45 Å

Solvent-accessible surface area (backbone atoms only — not comparable to full-atom values): 13806 Å² total; per-residue (Å²): 54,35,26,54,36,43,51,34,54,47,25,40,77,66,61,38,99,53,19,68,61,30,45,52,50,53,53,48,19,49,27,90,87,44,18,23,34,40,37,22,62,34,44,17,51,44,29,34,52,36,32,71,75,62,38,68,67,58,15,53,50,50,52,50,54,58,65,62,39,86,30,37,45,67,50,64,41,37,54,70,43,23,43,46,10,20,52,49,26,66,75,54,44,33,90,95,79,23,70,41,42,73,64,55,20,38,49,53,28,48,35,52,66,63,71,57,40,60,36,38,39,30,54,55,69,57,52,58,86,42,88,85,44,51,54,47,65,102,53,34,26,53,36,44,50,35,54,47,24,40,76,66,61,39,98,52,19,68,61,29,45,52,50,52,52,49,18,50,27,90,86,46,18,23,34,39,38,23,63,33,45,18,51,44,29,34,52,37,32,72,77,62,37,68,68,59,16,52,50,50,51,49,54,58,66,62,39,87,30,38,45,67,48,64,41,38,54,69,43,21,42,47,10,20,53,49,26,65,76,54,42,32,90,95,78,23,71,40,42,74,64,53,18,37,50,51,28,49,35,52,68,62,71,59,40,59,36,37,38,29,54,53,71,55,52,59,87,43,87,84,43,50,56,46,67,102

Foldseek 3Di:
DEEEALQLLQCCVVVHPCNVVSVVVLVVCLDPVHHYEYEVLSLVVQLVVCCVVPNNVVSVVSSVVQPPRPRYDYDYDDPVLLVQLVVLCVVQDDPPPAHQDSSNSSSVSVQLVVVRHAEYEHQDCSPPPSPSHHYDHD/DEEEALQLLQCCVVVHPCNVVSVVVLVVCLDPVHAYEYEVLSLVVNLVVCCVVPNNVVSVVSSVVQPPRDRYDYDYDDPVLLVQLVVLCVVQDDPPPAHQDSSNSSSVSVQLVVVSYAEYEHQDCSPPPSPSHHYDHD

pLDDT: mean 97.98, std 1.53, range [86.56, 98.94]

InterPro domains:
  IPR002716 PIN domain [PF01850] (2-132)
  IPR022907 VapC family [MF_00265] (2-137)
  IPR029060 PIN-like domain superfamily [SSF88723] (1-134)

Organism: NCBI:txid1604004

Sequence (276 aa):
MIFLDSWVWLEFVFSGDNENEAKLLIERANTAGEGGLIAPTVIAEVSYRVRIVEDRETAKETVRAIRDFQHIESMPLIDDIAAYAADLRFKYYEPGERELSYADAIHAATAVVHDDCEVLYSGDPDFAAVDEIETIVLMIFLDSWVWLEFVFSGDNENEAKLLIERANTAGEGGLIAPTVIAEVSYRVRIVEDRETAKETVRAIRDFQHIESMPLIDDIAAYAADLRFKYYEPGERELSYADAIHAATAVVHDDCEVLYSGDPDFAAVDEIETIVL

Nearest PDB structures (foldseek):
  4xgq-assembly2_G  TM=8.881E-01  e=5.993E-06  Mycobacterium tuberculosis H37Rv
  5wz4-assembly1_B  TM=8.201E-01  e=1.837E-06  Mycobacterium tuberculosis H37Rv
  5wzf-assembly1_A  TM=8.192E-01  e=3.520E-06  Mycobacterium tuberculosis H37Rv
  3zvk-assembly1_D  TM=8.015E-01  e=3.127E-06  Rickettsia felis
  5x3t-assembly1_H  TM=8.840E-01  e=1.460E-04  Mycobacterium tuberculosis H37Rv